Protein AF-A0AA38U9F0-F1 (afdb_monomer)

Solvent-accessible surface area (backbone atoms only — not comparable to full-atom values): 16171 Å² total; per-residue (Å²): 138,84,80,84,82,82,74,82,77,88,82,74,85,85,72,77,87,73,93,62,83,48,73,53,72,68,60,54,69,76,51,78,65,74,29,46,70,53,44,32,51,52,53,49,52,51,60,69,75,53,71,66,47,68,81,72,46,29,66,49,79,64,35,44,17,60,72,66,37,32,53,66,54,40,51,52,52,43,48,56,35,10,70,74,66,74,33,60,68,55,24,36,47,57,58,64,69,43,59,38,40,93,46,37,38,22,66,60,44,51,44,54,52,44,38,68,77,37,59,94,45,26,72,41,37,50,50,39,53,47,43,40,47,73,74,56,60,43,78,57,70,52,40,26,72,61,35,50,29,33,50,36,52,22,35,18,48,78,92,45,70,35,65,70,61,26,48,54,31,46,79,70,66,33,67,68,67,52,53,20,30,46,32,38,35,33,54,47,52,20,58,68,68,46,90,94,34,42,70,53,18,33,52,33,32,34,51,39,46,77,70,70,33,65,49,73,57,44,25,50,85,67,51,18,30,50,60,56,25,61,75,35,39,88,84,38,48,63,48,34,47,34,71,42,80,53,85,86,57,82,83,80,89,77,86,76,83,68,84,71,78,74,77,46,59,75,34,73,24,95,80,62,73,81,36,36,16,41,79,52,91,52,50,134

Mean predicted aligned error: 10.7 Å

Foldseek 3Di:
DDDDPPDDDDDDDDDDDDDDAEDDVVVLLPDQAQDDDNPLVVVVVVVVVWDFDLVPFLPDQCSVCLSVLPPPSNVVQLVVCQVVVVHSLVSLVVLLCQATTPFRDHPLSSLLVCCVVPVVSNVSSVVNLCCNCPPSVRQQCDATSQSQGNLLVCLALPPDHNVVSNVSNVVSPHDQARATSQQDGSLQRLLPDDPVRLVSSLVSLLSSVVSPHDQCRATNVGDGSQNSVVVCCVPRVSNNCSNCVCPPPDDDDDPPDDPPPPQDQQHQPPVSPRHRCCVPVVPD

pLDDT: mean 85.59, std 19.7, range [29.23, 98.88]

Radius of gyration: 20.47 Å; Cα contacts (8 Å, |Δi|>4): 375; chains: 1; bounding box: 61×49×54 Å

InterPro domains:
  IPR002110 Ankyrin repeat [SM00248] (146-178)
  IPR002110 Ankyrin repeat [SM00248] (182-217)
  IPR004027 SEC-C motif [PF02810] (265-283)
  IPR036770 Ankyrin repeat-containing domain superfamily [G3DSA:1.25.40.20] (110-233)
  IPR036770 Ankyrin repeat-containing domain superfamily [SSF48403] (126-231)

Structure (mmCIF, N/CA/C/O backbone):
data_AF-A0AA38U9F0-F1
#
_entry.id   AF-A0AA38U9F0-F1
#
loop_
_atom_site.group_PDB
_atom_site.id
_atom_site.type_symbol
_atom_site.label_atom_id
_atom_site.label_alt_id
_atom_site.label_comp_id
_atom_site.label_asym_id
_atom_site.label_entity_id
_atom_site.label_seq_id
_atom_site.pdbx_PDB_ins_code
_atom_site.Cartn_x
_atom_site.Cartn_y
_atom_site.Cartn_z
_atom_site.occupancy
_atom_site.B_iso_or_equiv
_atom_site.auth_seq_id
_atom_site.auth_comp_id
_atom_site.auth_asym_id
_atom_site.auth_atom_id
_atom_site.pdbx_PDB_model_num
ATOM 1 N N . MET A 1 1 ? 35.871 16.181 0.937 1.00 32.47 1 MET A N 1
ATOM 2 C CA . MET A 1 1 ? 35.821 16.132 -0.539 1.00 32.47 1 MET A CA 1
ATOM 3 C C . MET A 1 1 ? 34.942 14.954 -0.924 1.00 32.47 1 MET A C 1
ATOM 5 O O . MET A 1 1 ? 35.426 13.834 -0.976 1.00 32.47 1 MET A O 1
ATOM 9 N N . ALA A 1 2 ? 33.634 15.186 -1.042 1.00 29.77 2 ALA A N 1
ATOM 10 C CA . ALA A 1 2 ? 32.671 14.164 -1.438 1.00 29.77 2 ALA A CA 1
ATOM 11 C C . ALA A 1 2 ? 32.586 14.161 -2.968 1.00 29.77 2 ALA A C 1
ATOM 13 O O . ALA A 1 2 ? 32.311 15.197 -3.570 1.00 29.77 2 ALA A O 1
ATOM 14 N N . ALA A 1 3 ? 32.906 13.027 -3.585 1.00 30.33 3 ALA A N 1
ATOM 15 C CA . ALA A 1 3 ? 32.797 12.846 -5.021 1.00 30.33 3 ALA A CA 1
ATOM 16 C C . ALA A 1 3 ? 31.323 12.621 -5.388 1.00 30.33 3 ALA A C 1
ATOM 18 O O . ALA A 1 3 ? 30.715 11.644 -4.952 1.00 30.33 3 ALA A O 1
ATOM 19 N N . ASN A 1 4 ? 30.772 13.539 -6.183 1.00 35.69 4 ASN A N 1
ATOM 20 C CA . ASN A 1 4 ? 29.498 13.375 -6.877 1.00 35.69 4 ASN A CA 1
ATOM 21 C C . ASN A 1 4 ? 29.573 12.145 -7.792 1.00 35.69 4 ASN A C 1
ATOM 23 O O . ASN A 1 4 ? 30.330 12.136 -8.760 1.00 35.69 4 ASN A O 1
ATOM 27 N N . LEU A 1 5 ? 28.772 11.125 -7.491 1.00 34.41 5 LEU A N 1
ATOM 28 C CA . LEU A 1 5 ? 28.513 9.983 -8.368 1.00 34.41 5 LEU A CA 1
ATOM 29 C C . LEU A 1 5 ? 27.024 9.959 -8.733 1.00 34.41 5 LEU A C 1
ATOM 31 O O . LEU A 1 5 ? 26.318 8.989 -8.478 1.00 34.41 5 LEU A O 1
ATOM 35 N N . GLU A 1 6 ? 26.545 11.049 -9.328 1.00 33.97 6 GLU A N 1
ATOM 36 C CA . GLU A 1 6 ? 25.294 11.048 -10.084 1.00 33.97 6 GLU A CA 1
ATOM 37 C C . GLU A 1 6 ? 25.641 10.782 -11.550 1.00 33.97 6 GLU A C 1
ATOM 39 O O . GLU A 1 6 ? 26.024 11.678 -12.301 1.00 33.97 6 GLU A O 1
ATOM 44 N N . GLY A 1 7 ? 25.584 9.512 -11.951 1.00 33.66 7 GLY A N 1
ATOM 45 C CA . GLY A 1 7 ? 25.541 9.164 -13.369 1.00 33.66 7 GLY A CA 1
ATOM 46 C C . GLY A 1 7 ? 24.172 9.547 -13.947 1.00 33.66 7 GLY A C 1
ATOM 47 O O . GLY A 1 7 ? 23.168 9.396 -13.246 1.00 33.66 7 GLY A O 1
ATOM 48 N N . PRO A 1 8 ? 24.095 10.035 -15.198 1.00 32.75 8 PRO A N 1
ATOM 49 C CA . PRO A 1 8 ? 22.831 10.449 -15.791 1.00 32.75 8 PRO A CA 1
ATOM 50 C C . PRO A 1 8 ? 21.884 9.253 -15.936 1.00 32.75 8 PRO A C 1
ATOM 52 O O . PRO A 1 8 ? 22.293 8.157 -16.329 1.00 32.75 8 PRO A O 1
ATOM 55 N N . ALA A 1 9 ? 20.606 9.473 -15.627 1.00 34.66 9 ALA A N 1
ATOM 56 C CA . ALA A 1 9 ? 19.547 8.522 -15.934 1.00 34.66 9 ALA A CA 1
ATOM 57 C C . ALA A 1 9 ? 19.524 8.232 -17.451 1.00 34.66 9 ALA A C 1
ATOM 59 O O . ALA A 1 9 ? 19.792 9.139 -18.244 1.00 34.66 9 ALA A O 1
ATOM 60 N N . PRO A 1 10 ? 19.218 6.995 -17.880 1.00 30.92 10 PRO A N 1
ATOM 61 C CA . PRO A 1 10 ? 19.140 6.667 -19.299 1.00 30.92 10 PRO A CA 1
ATOM 62 C C . PRO A 1 10 ? 18.076 7.531 -19.987 1.00 30.92 10 PRO A C 1
ATOM 64 O O . PRO A 1 10 ? 16.909 7.521 -19.597 1.00 30.92 10 PRO A O 1
ATOM 67 N N . THR A 1 11 ? 18.489 8.275 -21.013 1.00 32.97 11 THR A N 1
ATOM 68 C CA . THR A 1 11 ? 17.601 9.051 -21.880 1.00 32.97 11 THR A CA 1
ATOM 69 C C . THR A 1 11 ? 17.012 8.136 -22.952 1.00 32.97 11 THR A C 1
ATOM 71 O O . THR A 1 11 ? 17.728 7.428 -23.662 1.00 32.97 11 THR A O 1
ATOM 74 N N . PHE A 1 12 ? 15.684 8.120 -23.054 1.00 35.91 12 PHE A N 1
ATOM 75 C CA . PHE A 1 12 ? 14.964 7.468 -24.147 1.00 35.91 12 PHE A CA 1
ATOM 76 C C . PHE A 1 12 ? 14.697 8.497 -25.257 1.00 35.91 12 PHE A C 1
ATOM 78 O O . PHE A 1 12 ? 14.576 9.680 -24.948 1.00 35.91 12 PHE A O 1
ATOM 85 N N . PRO A 1 13 ? 14.650 8.087 -26.538 1.00 33.41 13 PRO A N 1
ATOM 86 C CA . PRO A 1 13 ? 14.524 9.023 -27.652 1.00 33.41 13 PRO A CA 1
ATOM 87 C C . PRO A 1 13 ? 13.189 9.773 -27.599 1.00 33.41 13 PRO A C 1
ATOM 89 O O . PRO A 1 13 ? 12.134 9.145 -27.494 1.00 33.41 13 PRO A O 1
ATOM 92 N N . ASP A 1 14 ? 13.264 11.102 -27.710 1.00 41.16 14 ASP A N 1
ATOM 93 C CA . ASP A 1 14 ? 12.123 12.014 -27.787 1.00 41.16 14 ASP A CA 1
ATOM 94 C C . ASP A 1 14 ? 11.261 11.682 -29.012 1.00 41.16 14 ASP A C 1
ATOM 96 O O . ASP A 1 14 ? 11.551 12.057 -30.152 1.00 41.16 14 ASP A O 1
ATOM 100 N N . GLY A 1 15 ? 10.181 10.940 -28.777 1.00 35.47 15 GLY A N 1
ATOM 101 C CA . GLY A 1 15 ? 9.082 10.835 -29.721 1.00 35.47 15 GLY A CA 1
ATOM 102 C C . GLY A 1 15 ? 8.334 12.164 -29.750 1.00 35.47 15 GLY A C 1
ATOM 103 O O . GLY A 1 15 ? 7.769 12.557 -28.738 1.00 35.47 15 GLY A O 1
ATOM 104 N N . ALA A 1 16 ? 8.387 12.842 -30.899 1.00 33.62 16 ALA A N 1
ATOM 105 C CA . ALA A 1 16 ? 7.562 13.970 -31.338 1.00 33.62 16 ALA A CA 1
ATOM 106 C C . ALA A 1 16 ? 6.627 14.583 -30.273 1.00 33.62 16 ALA A C 1
ATOM 108 O O . ALA A 1 16 ? 5.538 14.072 -30.011 1.00 33.62 16 ALA A O 1
ATOM 109 N N . ILE A 1 17 ? 7.032 15.733 -29.725 1.00 38.72 17 ILE A N 1
ATOM 110 C CA . ILE A 1 17 ? 6.177 16.601 -28.911 1.00 38.72 17 ILE A CA 1
ATOM 111 C C . ILE A 1 17 ? 5.055 17.127 -29.815 1.00 38.72 17 ILE A C 1
ATOM 113 O O . ILE A 1 17 ? 5.238 18.088 -30.562 1.00 38.72 17 ILE A O 1
ATOM 117 N N . SER A 1 18 ? 3.895 16.475 -29.777 1.00 37.25 18 SER A N 1
ATOM 118 C CA . SER A 1 18 ? 2.642 17.102 -30.178 1.00 37.25 18 SER A CA 1
ATOM 119 C C . SER A 1 18 ? 2.175 17.983 -29.025 1.00 37.25 18 SER A C 1
ATOM 121 O O . SER A 1 18 ? 1.949 17.491 -27.920 1.00 37.25 18 SER A O 1
ATOM 123 N N . ASP A 1 19 ? 2.057 19.277 -29.293 1.00 50.22 19 ASP A N 1
ATOM 124 C CA . ASP A 1 19 ? 1.492 20.277 -28.397 1.00 50.22 19 ASP A CA 1
ATOM 125 C C . ASP A 1 19 ? 0.059 19.893 -27.983 1.00 50.22 19 ASP A C 1
ATOM 127 O O . ASP A 1 19 ? -0.893 19.995 -28.757 1.00 50.22 19 ASP A O 1
ATOM 131 N N . SER A 1 20 ? -0.086 19.406 -26.754 1.00 52.19 20 SER A N 1
ATOM 132 C CA . SER A 1 20 ? -1.330 19.471 -25.996 1.00 52.19 20 SER A CA 1
ATOM 133 C C . SER A 1 20 ? -0.936 19.617 -24.532 1.00 52.19 20 SER A C 1
ATOM 135 O O . SER A 1 20 ? -0.498 18.645 -23.908 1.00 52.19 20 SER A O 1
ATOM 137 N N . GLY A 1 21 ? -1.005 20.841 -24.006 1.00 73.94 21 GLY A N 1
ATOM 138 C CA . GLY A 1 21 ? -0.730 21.112 -22.595 1.00 73.94 21 GLY A CA 1
ATOM 139 C C . GLY A 1 21 ? -1.507 20.152 -21.690 1.00 73.94 21 GLY A C 1
ATOM 140 O O . GLY A 1 21 ? -2.655 19.812 -21.983 1.00 73.94 21 GLY A O 1
ATOM 141 N N . SER A 1 22 ? -0.868 19.684 -20.616 1.00 85.44 22 SER A N 1
ATOM 142 C CA . SER A 1 22 ? -1.536 18.841 -19.623 1.00 85.44 22 SER A CA 1
ATOM 143 C C . SER A 1 22 ? -2.745 19.567 -19.034 1.00 85.44 22 SER A C 1
ATOM 145 O O . SER A 1 22 ? -2.743 20.796 -18.907 1.00 85.44 22 SER A O 1
ATOM 147 N N . ARG A 1 23 ? -3.745 18.805 -18.586 1.00 92.25 23 ARG A N 1
ATOM 148 C CA . ARG A 1 23 ? -4.779 19.312 -17.677 1.00 92.25 23 ARG A CA 1
ATOM 149 C C . ARG A 1 23 ? -4.139 19.993 -16.462 1.00 92.25 23 ARG A C 1
ATOM 151 O O . ARG A 1 23 ? -2.994 19.707 -16.094 1.00 92.25 23 ARG A O 1
ATOM 158 N N . SER A 1 24 ? -4.892 20.883 -15.815 1.00 94.38 24 SER A N 1
ATOM 159 C CA . SER A 1 24 ? -4.452 21.467 -14.547 1.00 94.38 24 SER A CA 1
ATOM 160 C C . SER A 1 24 ? -4.321 20.381 -13.470 1.00 94.38 24 SER A C 1
ATOM 162 O O . SER A 1 24 ? -4.977 19.338 -13.533 1.00 94.38 24 SER A O 1
ATOM 164 N N . ILE A 1 25 ? -3.494 20.619 -12.447 1.00 93.94 25 ILE A N 1
ATOM 165 C CA . ILE A 1 25 ? -3.363 19.674 -11.327 1.00 93.94 25 ILE A CA 1
ATOM 166 C C . ILE A 1 25 ? -4.703 19.476 -10.599 1.00 93.94 25 ILE A C 1
ATOM 168 O O . ILE A 1 25 ? -4.978 18.367 -10.150 1.00 93.94 25 ILE A O 1
ATOM 172 N N . ASP A 1 26 ? -5.563 20.492 -10.525 1.00 94.06 26 ASP A N 1
ATOM 173 C CA . ASP A 1 26 ? -6.873 20.377 -9.872 1.00 94.06 26 ASP A CA 1
ATOM 174 C C . ASP A 1 26 ? -7.862 19.526 -10.694 1.00 94.06 26 ASP A C 1
ATOM 176 O O . ASP A 1 26 ? -8.585 18.687 -10.141 1.00 94.06 26 ASP A O 1
ATOM 180 N N . ASP A 1 27 ? -7.821 19.630 -12.025 1.00 94.06 27 ASP A N 1
ATOM 181 C CA . ASP A 1 27 ? -8.567 18.732 -12.921 1.00 94.06 27 ASP A CA 1
ATOM 182 C C . ASP A 1 27 ? -8.037 17.289 -12.837 1.00 94.06 27 ASP A C 1
ATOM 184 O O . ASP A 1 27 ? -8.788 16.308 -12.872 1.00 94.06 27 ASP A O 1
ATOM 188 N N . LEU A 1 28 ? -6.721 17.123 -12.688 1.00 94.00 28 LEU A N 1
ATOM 189 C CA . LEU A 1 28 ? -6.110 15.809 -12.490 1.00 94.00 28 LEU A CA 1
ATOM 190 C C . LEU A 1 28 ? -6.466 15.224 -11.118 1.00 94.00 28 LEU A C 1
ATOM 192 O O . LEU A 1 28 ? -6.708 14.021 -11.016 1.00 94.00 28 LEU A O 1
ATOM 196 N N . LYS A 1 29 ? -6.568 16.047 -10.071 1.00 93.06 29 LYS A N 1
ATOM 197 C CA . LYS A 1 29 ? -6.960 15.611 -8.723 1.00 93.06 29 LYS A CA 1
ATOM 198 C C . LYS A 1 29 ? -8.400 15.118 -8.645 1.00 93.06 29 LYS A C 1
ATOM 200 O O . LYS A 1 29 ? -8.686 14.179 -7.909 1.00 93.06 29 LYS A O 1
ATOM 205 N N . SER A 1 30 ? -9.292 15.753 -9.397 1.00 90.38 30 SER A N 1
ATOM 206 C CA . SER A 1 30 ? -10.723 15.432 -9.421 1.00 90.38 30 SER A CA 1
ATOM 207 C C . SER A 1 30 ? -11.085 14.288 -10.374 1.00 90.38 30 SER A C 1
ATOM 209 O O . SER A 1 30 ? -12.214 13.795 -10.353 1.00 90.38 30 SER A O 1
ATOM 211 N N . SER A 1 31 ? -10.140 13.834 -11.196 1.00 90.12 31 SER A N 1
ATOM 212 C CA . SER A 1 31 ? -10.357 12.766 -12.167 1.00 90.12 31 SER A CA 1
ATOM 213 C C . SER A 1 31 ? -9.889 11.394 -11.671 1.00 90.12 31 SER A C 1
ATOM 215 O O . SER A 1 31 ? -9.069 11.272 -10.764 1.00 90.12 31 SER A O 1
ATOM 217 N N . SER A 1 32 ? -10.438 10.337 -12.272 1.00 85.94 32 SER A N 1
ATOM 218 C CA . SER A 1 32 ? -10.149 8.932 -11.932 1.00 85.94 32 SER A CA 1
ATOM 219 C C . SER A 1 32 ? -9.764 8.085 -13.150 1.00 85.94 32 SER A C 1
ATOM 221 O O . SER A 1 32 ? -9.649 6.866 -13.045 1.00 85.94 32 SER A O 1
ATOM 223 N N . ASP A 1 33 ? -9.571 8.711 -14.315 1.00 88.38 33 ASP A N 1
ATOM 224 C CA . ASP A 1 33 ? -9.128 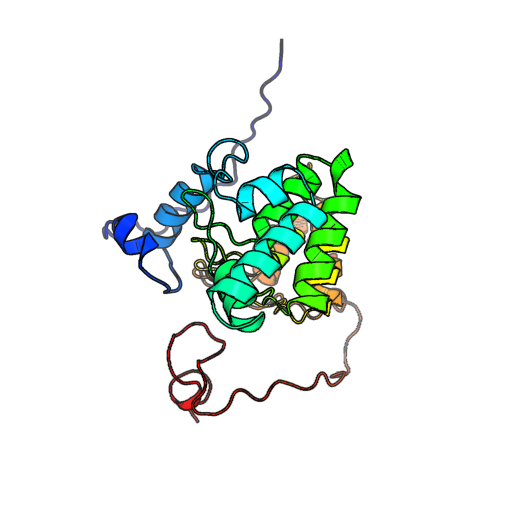8.027 -15.525 1.00 88.38 33 ASP A CA 1
ATOM 225 C C . ASP A 1 33 ? -7.658 7.591 -15.440 1.00 88.38 33 ASP A C 1
ATOM 227 O O . ASP A 1 33 ? -6.848 8.164 -14.702 1.00 88.38 33 ASP A O 1
ATOM 231 N N . ILE A 1 34 ? -7.326 6.556 -16.220 1.00 87.88 34 ILE A N 1
ATOM 232 C CA . ILE A 1 34 ? -5.937 6.188 -16.492 1.00 87.88 34 ILE A CA 1
ATOM 233 C C . ILE A 1 34 ? -5.337 7.282 -17.376 1.00 87.88 34 ILE A C 1
ATOM 235 O O . ILE A 1 34 ? -5.837 7.562 -18.464 1.00 87.88 34 ILE A O 1
ATOM 239 N N . LEU A 1 35 ? -4.251 7.864 -16.891 1.00 88.88 35 LEU A N 1
ATOM 240 C CA . LEU A 1 35 ? -3.500 8.938 -17.507 1.00 88.88 35 LEU A CA 1
ATOM 241 C C . LEU A 1 35 ? -2.407 8.382 -18.423 1.00 88.88 35 LEU A C 1
ATOM 243 O O . LEU A 1 35 ? -1.858 7.304 -18.197 1.00 88.88 35 LEU A O 1
ATOM 247 N N . SER A 1 36 ? -2.051 9.167 -19.434 1.00 86.31 36 SER A N 1
ATOM 248 C CA . SER A 1 36 ? -0.912 8.927 -20.327 1.00 86.31 36 SER A CA 1
ATOM 249 C C . SER A 1 36 ? -0.295 10.267 -20.737 1.00 86.31 36 SER A C 1
ATOM 251 O O . SER A 1 36 ? -0.885 11.323 -20.485 1.00 86.31 36 SER A O 1
ATOM 253 N N . GLY A 1 37 ? 0.905 10.242 -21.319 1.00 88.38 37 GLY A N 1
ATOM 254 C CA . GLY A 1 37 ? 1.565 11.441 -21.843 1.00 88.38 37 GLY A CA 1
ATOM 255 C C . GLY A 1 37 ? 1.722 12.568 -20.812 1.00 88.38 37 GLY A C 1
ATOM 256 O O . GLY A 1 37 ? 2.092 12.333 -19.659 1.00 88.38 37 GLY A O 1
ATOM 257 N N . ALA A 1 38 ? 1.430 13.802 -21.234 1.00 91.19 38 ALA A N 1
ATOM 258 C CA . ALA A 1 38 ? 1.632 15.009 -20.432 1.00 91.19 38 ALA A CA 1
ATOM 259 C C . ALA A 1 38 ? 0.849 15.000 -19.104 1.00 91.19 38 ALA A C 1
ATOM 261 O O . ALA A 1 38 ? 1.386 15.416 -18.081 1.00 91.19 38 ALA A O 1
ATOM 262 N N . ASP A 1 39 ? -0.375 14.465 -19.086 1.00 92.38 39 ASP A N 1
ATOM 263 C CA . ASP A 1 39 ? -1.193 14.357 -17.870 1.00 92.38 39 ASP A CA 1
ATOM 264 C C . ASP A 1 39 ? -0.588 13.391 -16.847 1.00 92.38 39 ASP A C 1
ATOM 266 O O . ASP A 1 39 ? -0.517 13.695 -15.653 1.00 92.38 39 ASP A O 1
ATOM 270 N N . SER A 1 40 ? -0.122 12.225 -17.314 1.00 91.00 40 SER A N 1
ATOM 271 C CA . SER A 1 40 ? 0.561 11.259 -16.449 1.00 91.00 40 SER A CA 1
ATOM 272 C C . SER A 1 40 ? 1.820 11.873 -15.855 1.00 91.00 40 SER A C 1
ATOM 274 O O . SER A 1 40 ? 2.088 11.672 -14.670 1.00 91.00 40 SE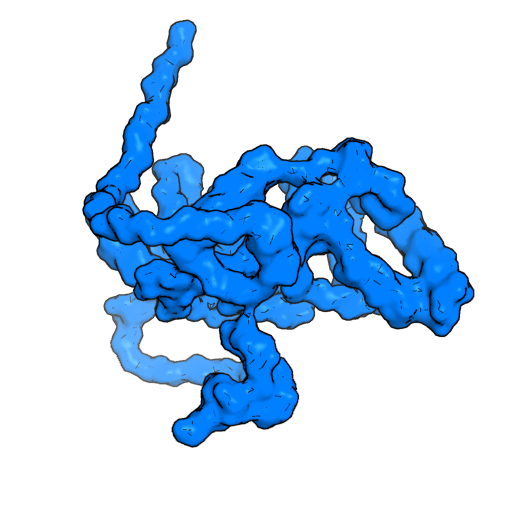R A O 1
ATOM 276 N N . GLN A 1 41 ? 2.585 12.610 -16.661 1.00 91.44 41 GLN A N 1
ATOM 277 C CA . GLN A 1 41 ? 3.806 13.248 -16.199 1.00 91.44 41 GLN A CA 1
ATOM 278 C C . GLN A 1 41 ? 3.513 14.365 -15.191 1.00 91.44 41 GLN A C 1
ATOM 280 O O . GLN A 1 41 ? 4.173 14.421 -14.158 1.00 91.44 41 GLN A O 1
ATOM 285 N N . ALA A 1 42 ? 2.501 15.200 -15.439 1.00 94.25 42 ALA A N 1
ATOM 286 C CA . ALA A 1 42 ? 2.103 16.275 -14.535 1.00 94.25 42 ALA A CA 1
ATOM 287 C C . ALA A 1 42 ? 1.677 15.744 -13.156 1.00 94.25 42 ALA A C 1
ATOM 289 O O . ALA A 1 42 ? 2.203 16.195 -12.135 1.00 94.25 42 ALA A O 1
ATOM 290 N N . LEU A 1 43 ? 0.791 14.738 -13.110 1.00 94.25 43 LEU A N 1
ATOM 291 C CA . LEU A 1 43 ? 0.373 14.144 -11.836 1.00 94.25 43 LEU A CA 1
ATOM 292 C C . LEU A 1 43 ? 1.540 13.444 -11.128 1.00 94.25 43 LEU A C 1
ATOM 294 O O . LEU A 1 43 ? 1.687 13.579 -9.915 1.00 94.25 43 LEU A O 1
ATOM 298 N N . ARG A 1 44 ? 2.405 12.743 -11.874 1.00 92.12 44 ARG A N 1
ATOM 299 C CA . ARG A 1 44 ? 3.593 12.088 -11.310 1.00 92.12 44 ARG A CA 1
ATOM 300 C C . ARG A 1 44 ? 4.534 13.103 -10.677 1.00 92.12 44 ARG A C 1
ATOM 302 O O . ARG A 1 44 ? 4.992 12.872 -9.561 1.00 92.12 44 ARG A O 1
ATOM 309 N N . THR A 1 45 ? 4.800 14.219 -11.353 1.00 93.56 45 THR A N 1
ATOM 310 C CA . THR A 1 45 ? 5.630 15.303 -10.818 1.00 93.56 45 THR A CA 1
ATOM 311 C C . THR A 1 45 ? 5.032 15.866 -9.531 1.00 93.56 45 THR A C 1
ATOM 313 O O . THR A 1 45 ? 5.755 15.970 -8.545 1.00 93.56 45 THR A O 1
ATOM 316 N N . PHE A 1 46 ? 3.724 16.140 -9.499 1.00 94.69 46 PHE A N 1
ATOM 317 C CA . PHE A 1 46 ? 3.040 16.586 -8.282 1.00 94.69 46 PHE A CA 1
ATOM 318 C C . PHE A 1 46 ? 3.170 15.562 -7.144 1.00 94.69 46 PHE A C 1
ATOM 320 O O . PHE A 1 46 ? 3.715 15.880 -6.095 1.00 94.69 46 PHE A O 1
ATOM 327 N N . CYS A 1 47 ? 2.767 14.306 -7.360 1.00 92.88 47 CYS A N 1
ATOM 328 C CA . CYS A 1 47 ? 2.827 13.265 -6.328 1.00 92.88 47 CYS A CA 1
ATOM 329 C C . CYS A 1 47 ? 4.252 12.941 -5.847 1.00 92.88 47 CYS A C 1
ATOM 331 O O . CYS A 1 47 ? 4.398 12.389 -4.765 1.00 92.88 47 CYS A O 1
ATOM 333 N N . THR A 1 48 ? 5.285 13.244 -6.640 1.00 88.75 48 THR A N 1
ATOM 334 C CA . THR A 1 48 ? 6.693 13.046 -6.248 1.00 88.75 48 THR A CA 1
ATOM 335 C C . THR A 1 48 ? 7.249 14.236 -5.461 1.00 88.75 48 THR A C 1
ATOM 337 O O . THR A 1 48 ? 8.152 14.058 -4.648 1.00 88.75 48 THR A O 1
ATOM 340 N N . ALA A 1 49 ? 6.755 15.448 -5.728 1.00 90.88 49 ALA A N 1
ATOM 341 C CA . ALA A 1 49 ? 7.180 16.667 -5.039 1.00 90.88 49 ALA A CA 1
ATOM 342 C C . ALA A 1 49 ? 6.495 16.840 -3.676 1.00 90.88 49 ALA A C 1
ATOM 344 O O . ALA A 1 49 ? 7.045 17.467 -2.774 1.00 90.88 49 ALA A O 1
ATOM 345 N N . GLU A 1 50 ? 5.301 16.276 -3.541 1.00 90.62 50 GLU A N 1
ATOM 346 C CA . GLU A 1 50 ? 4.490 16.335 -2.338 1.00 90.62 50 GLU A CA 1
ATOM 347 C C . GLU A 1 50 ? 4.737 15.131 -1.426 1.00 90.62 50 GLU A C 1
ATOM 349 O O . GLU A 1 50 ? 5.035 14.025 -1.876 1.00 90.62 50 GLU A O 1
ATOM 354 N N . TYR A 1 51 ? 4.551 15.324 -0.126 1.00 82.62 51 TYR A N 1
ATOM 355 C CA . TYR A 1 51 ? 4.602 14.252 0.860 1.00 82.62 51 TYR A CA 1
ATOM 356 C C . TYR A 1 51 ? 3.560 14.500 1.947 1.00 82.62 51 TYR A C 1
ATOM 358 O O . TYR A 1 51 ? 3.153 15.635 2.177 1.00 82.62 51 TYR A O 1
ATOM 366 N N . CYS A 1 52 ? 3.123 13.431 2.614 1.00 88.44 52 CYS A N 1
ATOM 367 C CA . CYS A 1 52 ? 2.329 13.575 3.826 1.00 88.44 52 CYS A CA 1
ATOM 368 C C . CYS A 1 52 ? 3.270 13.774 5.012 1.00 88.44 52 CYS A C 1
ATOM 370 O O . CYS A 1 52 ? 4.046 12.878 5.361 1.00 88.44 52 CYS A O 1
ATOM 372 N N . ASP A 1 53 ? 3.216 14.954 5.616 1.00 90.50 53 ASP A N 1
ATOM 373 C CA . ASP A 1 53 ? 3.967 15.259 6.820 1.00 90.50 53 ASP A CA 1
ATOM 374 C C . ASP A 1 53 ? 3.218 14.704 8.032 1.00 90.50 53 ASP A C 1
ATOM 376 O O . ASP A 1 53 ? 2.135 15.157 8.408 1.00 90.50 53 ASP A O 1
ATOM 380 N N . PHE A 1 54 ? 3.821 13.710 8.681 1.00 87.94 54 PHE A N 1
ATOM 381 C CA . PHE A 1 54 ? 3.209 13.051 9.824 1.00 87.94 54 PHE A CA 1
ATOM 382 C C . PHE A 1 54 ? 2.907 13.996 10.984 1.00 87.94 54 PHE A C 1
ATOM 384 O O . PHE A 1 54 ? 2.003 13.711 11.760 1.00 87.94 54 PHE A O 1
ATOM 391 N N . GLN A 1 55 ? 3.642 15.093 11.146 1.00 87.38 55 GLN A N 1
ATOM 392 C CA . GLN A 1 55 ? 3.429 16.017 12.254 1.00 87.38 55 GLN A CA 1
ATOM 393 C C . GLN A 1 55 ? 2.281 16.986 11.982 1.00 87.38 55 GLN A C 1
ATOM 395 O O . GLN A 1 55 ? 1.527 17.286 12.910 1.00 87.38 55 GLN A O 1
ATOM 400 N N . THR A 1 56 ? 2.143 17.466 10.745 1.00 91.94 56 THR A N 1
ATOM 401 C CA . THR A 1 56 ? 1.167 18.512 10.407 1.00 91.94 56 THR A CA 1
ATOM 402 C C . THR A 1 56 ? -0.111 17.975 9.781 1.00 91.94 56 THR A C 1
ATOM 404 O O . THR A 1 56 ? -1.175 18.535 10.045 1.00 91.94 56 THR A O 1
ATOM 407 N N . ASP A 1 57 ? -0.036 16.892 9.007 1.00 94.69 57 ASP A N 1
ATOM 408 C CA . ASP A 1 57 ? -1.179 16.387 8.240 1.00 94.69 57 ASP A CA 1
ATOM 409 C C . ASP A 1 57 ? -2.030 15.403 9.045 1.00 94.69 57 ASP A C 1
ATOM 411 O O . ASP A 1 57 ? -3.245 15.359 8.881 1.00 94.69 57 ASP A O 1
ATOM 415 N N . LEU A 1 58 ? -1.424 14.645 9.966 1.00 95.06 58 LEU A N 1
ATOM 416 C CA . LEU A 1 58 ? -2.118 13.711 10.865 1.00 95.06 58 LEU A CA 1
ATOM 417 C C . LEU A 1 58 ? -2.591 14.422 12.148 1.00 95.06 58 LEU A C 1
ATOM 419 O O . LEU A 1 58 ? -2.298 13.998 13.275 1.00 95.06 58 LEU A O 1
ATOM 423 N N . ASN A 1 59 ? -3.284 15.548 11.974 1.00 91.44 59 ASN A N 1
ATOM 424 C CA . ASN A 1 59 ? -3.709 16.430 13.065 1.00 91.44 59 ASN A CA 1
ATOM 425 C C . ASN A 1 59 ? -5.138 16.163 13.574 1.00 91.44 59 ASN A C 1
ATOM 427 O O . ASN A 1 59 ? -5.509 16.659 14.640 1.00 91.44 59 ASN A O 1
ATOM 431 N N . ASP A 1 60 ? -5.917 15.343 12.870 1.00 94.25 60 ASP A N 1
ATOM 432 C CA . ASP A 1 60 ? -7.235 14.902 13.309 1.00 94.25 60 ASP A CA 1
ATOM 433 C C . ASP A 1 60 ? -7.130 13.785 14.378 1.00 94.25 60 ASP A C 1
ATOM 435 O O . ASP A 1 60 ? -6.061 13.196 14.578 1.00 94.25 60 ASP A O 1
ATOM 439 N N . PRO A 1 61 ? -8.219 13.452 15.098 1.00 94.69 61 PRO A N 1
ATOM 440 C CA . PRO A 1 61 ? -8.175 12.428 16.140 1.00 94.69 61 PRO A CA 1
ATOM 441 C C . PRO A 1 61 ? -7.740 11.029 15.669 1.00 94.69 61 PRO A C 1
ATOM 443 O O . PRO A 1 61 ? -7.070 10.331 16.433 1.00 94.69 61 PRO A O 1
ATOM 446 N N . TYR A 1 62 ? -8.088 10.608 14.445 1.00 96.31 62 TYR A N 1
ATOM 447 C CA . TYR A 1 62 ? -7.600 9.342 13.892 1.00 96.31 62 TYR A CA 1
ATOM 448 C C . TYR A 1 62 ? -6.114 9.452 13.559 1.00 96.31 62 TYR A C 1
ATOM 450 O O . TYR A 1 62 ? -5.328 8.634 14.040 1.00 96.31 62 TYR A O 1
ATOM 458 N N . GLY A 1 63 ? -5.712 10.492 12.821 1.00 96.19 63 GLY A N 1
ATOM 459 C CA . GLY A 1 63 ? -4.310 10.749 12.486 1.00 96.19 63 GLY A CA 1
ATOM 460 C C . GLY A 1 63 ? -3.407 10.797 13.725 1.00 96.19 63 GLY A C 1
ATOM 461 O O . GLY A 1 63 ? -2.357 10.154 13.769 1.00 96.19 63 GLY A O 1
ATOM 462 N N . SER A 1 64 ? -3.854 11.457 14.793 1.00 95.81 64 SER A N 1
ATOM 463 C CA . SER A 1 64 ? -3.126 11.540 16.061 1.00 95.81 64 SER A CA 1
ATOM 464 C C . SER A 1 64 ? -2.916 10.170 16.721 1.00 95.81 64 SER A C 1
ATOM 466 O O . S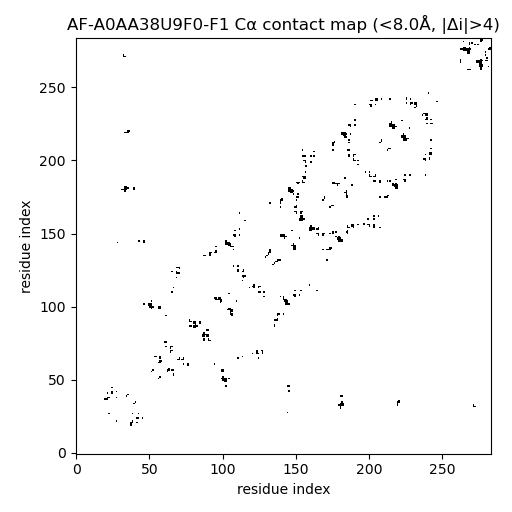ER A 1 64 ? -1.828 9.902 17.239 1.00 95.81 64 SER A O 1
ATOM 468 N N . ALA A 1 65 ? -3.912 9.277 16.671 1.00 97.50 65 ALA A N 1
ATOM 469 C CA . ALA A 1 65 ? -3.779 7.915 17.186 1.00 97.50 65 ALA A CA 1
ATOM 470 C C . ALA A 1 65 ? -2.770 7.086 16.370 1.00 97.50 65 ALA A C 1
ATOM 472 O O . ALA A 1 65 ? -1.964 6.357 16.955 1.00 97.50 65 ALA A O 1
ATOM 473 N N . LEU A 1 66 ? -2.769 7.239 15.039 1.00 97.25 66 LEU A N 1
ATOM 474 C CA . LEU A 1 66 ? -1.815 6.576 14.141 1.00 97.25 66 LEU A CA 1
ATOM 475 C C . LEU A 1 66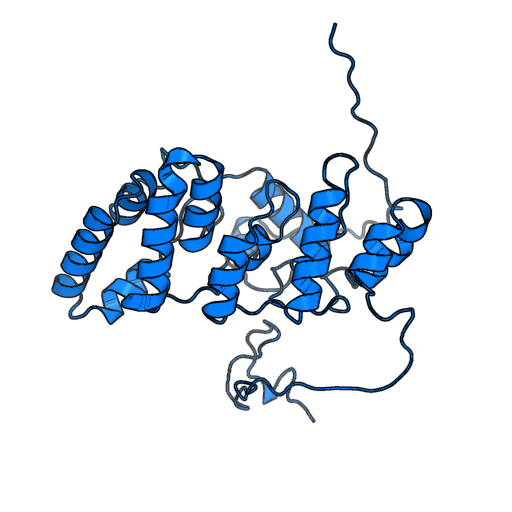 ? -0.384 7.078 14.367 1.00 97.25 66 LEU A C 1
ATOM 477 O O . LEU A 1 66 ? 0.531 6.271 14.517 1.00 97.25 66 LEU A O 1
ATOM 481 N N . ARG A 1 67 ? -0.194 8.398 14.482 1.00 95.12 67 ARG A N 1
ATOM 482 C CA . ARG A 1 67 ? 1.104 9.030 14.771 1.00 95.12 67 ARG A CA 1
ATOM 483 C C . ARG A 1 67 ? 1.715 8.554 16.088 1.00 95.12 67 ARG A C 1
ATOM 485 O O . ARG A 1 67 ? 2.930 8.449 16.198 1.00 95.12 67 ARG A O 1
ATOM 492 N N . GLN A 1 68 ? 0.883 8.256 17.082 1.00 95.62 68 GLN A N 1
ATOM 493 C CA . GLN A 1 68 ? 1.312 7.722 18.378 1.00 95.62 68 GLN A CA 1
ATOM 494 C C . GLN A 1 68 ? 1.414 6.186 18.394 1.00 95.62 68 GLN A C 1
ATOM 496 O O . GLN A 1 68 ? 1.755 5.616 19.428 1.00 95.62 68 GLN A O 1
ATOM 501 N N . ALA A 1 69 ? 1.080 5.512 17.285 1.00 97.88 69 ALA A N 1
ATOM 502 C CA . ALA A 1 69 ? 0.844 4.069 17.204 1.00 97.88 69 ALA A CA 1
ATOM 503 C C . ALA A 1 69 ? 0.008 3.527 18.381 1.00 97.88 69 ALA A C 1
ATOM 505 O O . ALA A 1 69 ? 0.275 2.454 18.922 1.00 97.88 69 ALA A O 1
ATOM 506 N N . SER A 1 70 ? -1.016 4.275 18.800 1.00 98.19 70 SER A N 1
ATOM 507 C CA . SER A 1 70 ? -1.848 3.911 19.944 1.00 98.19 70 SER A CA 1
ATOM 508 C C . SER A 1 70 ? -3.122 3.212 19.482 1.00 98.19 70 SER A C 1
ATOM 510 O O . SER A 1 70 ? -4.114 3.854 19.129 1.00 98.19 70 SER A O 1
ATOM 512 N N . LEU A 1 71 ? -3.112 1.876 19.535 1.00 98.69 71 LEU A N 1
ATOM 513 C CA . LEU A 1 71 ? -4.302 1.069 19.260 1.00 98.69 71 LEU A CA 1
ATOM 514 C C . LEU A 1 71 ? -5.454 1.414 20.214 1.00 98.69 71 LEU A C 1
ATOM 516 O O . LEU A 1 71 ? -6.600 1.496 19.785 1.00 98.69 71 LEU A O 1
ATOM 520 N N . ASP A 1 72 ? -5.159 1.675 21.487 1.00 98.44 72 ASP A N 1
ATOM 521 C CA . ASP A 1 72 ? -6.186 2.030 22.467 1.00 98.44 72 ASP A CA 1
ATOM 522 C C . ASP A 1 72 ? -6.825 3.388 22.168 1.00 98.44 72 ASP A C 1
ATOM 524 O O . ASP A 1 72 ? -8.042 3.531 22.283 1.00 98.44 72 ASP A O 1
ATOM 528 N N . ALA A 1 73 ? -6.034 4.389 21.763 1.00 98.38 73 ALA A N 1
ATOM 529 C CA . ALA A 1 73 ? -6.581 5.680 21.351 1.00 98.38 73 ALA A CA 1
ATOM 530 C C . ALA A 1 73 ? -7.454 5.540 20.100 1.00 98.38 73 ALA A C 1
ATOM 532 O O . ALA A 1 73 ? -8.547 6.106 20.057 1.00 98.38 73 ALA A O 1
ATOM 533 N N . LEU A 1 74 ? -7.016 4.732 19.128 1.00 98.56 74 LEU A N 1
ATOM 534 C CA . LEU A 1 74 ? -7.784 4.458 17.919 1.00 98.56 74 LEU A CA 1
ATOM 535 C C . LEU A 1 74 ? -9.108 3.752 18.237 1.00 98.56 74 LEU A C 1
ATOM 537 O O . LEU A 1 74 ? -10.155 4.196 17.779 1.00 98.56 74 LEU A O 1
ATOM 541 N N . LYS A 1 75 ? -9.087 2.707 19.074 1.00 98.62 75 LYS A N 1
ATOM 542 C CA . LYS A 1 75 ? -10.293 1.986 19.512 1.00 98.62 75 LYS A CA 1
ATOM 543 C C . LYS A 1 75 ? -11.275 2.894 20.243 1.00 98.62 75 LYS A C 1
ATOM 545 O O . LYS A 1 75 ? -12.464 2.859 19.945 1.00 98.62 75 LYS A O 1
ATOM 550 N N . ARG A 1 76 ? -10.789 3.739 21.163 1.00 98.44 76 ARG A N 1
ATOM 551 C CA . ARG A 1 76 ? -11.638 4.730 21.845 1.00 98.44 76 ARG A CA 1
ATOM 552 C C . ARG A 1 76 ? -12.294 5.678 20.850 1.00 98.44 76 ARG A C 1
ATOM 554 O O . ARG A 1 76 ? -13.491 5.920 20.955 1.00 98.44 76 ARG A O 1
ATOM 561 N N . ARG A 1 77 ? -11.532 6.173 19.870 1.00 97.94 77 ARG A N 1
ATOM 562 C CA . ARG A 1 77 ? -12.062 7.063 18.836 1.00 97.94 77 ARG A CA 1
ATOM 563 C C . ARG A 1 77 ? -13.117 6.369 17.977 1.00 97.94 77 ARG A C 1
ATOM 565 O O . ARG A 1 77 ? -14.181 6.933 17.756 1.00 97.94 77 ARG A O 1
ATOM 572 N N . VAL A 1 78 ? -12.852 5.144 17.532 1.00 98.38 78 VAL A N 1
ATOM 573 C CA . VAL A 1 78 ? -13.810 4.347 16.754 1.00 98.38 78 VAL A CA 1
ATOM 574 C C . VAL A 1 78 ? -15.089 4.087 17.553 1.00 98.38 78 VAL A C 1
ATOM 576 O O . VAL A 1 78 ? -16.173 4.243 17.003 1.00 98.38 78 VAL A O 1
ATOM 579 N N . GLN A 1 79 ? -14.989 3.764 18.846 1.00 98.31 79 GLN A N 1
ATOM 580 C CA . GLN A 1 79 ? -16.163 3.569 19.703 1.00 98.31 79 GLN A CA 1
ATOM 581 C C . GLN A 1 79 ? -16.985 4.856 19.841 1.00 98.31 79 GLN A C 1
ATOM 583 O O . GLN A 1 79 ? -18.188 4.839 19.612 1.00 98.31 79 GLN A O 1
ATOM 588 N N . GLU A 1 80 ? -16.334 5.985 20.128 1.00 98.31 80 GLU A N 1
ATOM 589 C CA . GLU A 1 80 ? -16.994 7.293 20.206 1.00 98.31 80 GLU A CA 1
ATOM 590 C C . GLU A 1 80 ? -17.734 7.625 18.899 1.00 98.31 80 GLU A C 1
ATOM 592 O O . GLU A 1 80 ? -18.839 8.169 18.903 1.00 98.31 80 GLU A O 1
ATOM 597 N N . ARG A 1 81 ? -17.138 7.294 17.749 1.00 98.06 81 ARG A N 1
ATOM 598 C CA . ARG A 1 81 ? -17.770 7.496 16.441 1.00 98.06 81 ARG A CA 1
ATOM 599 C C . ARG 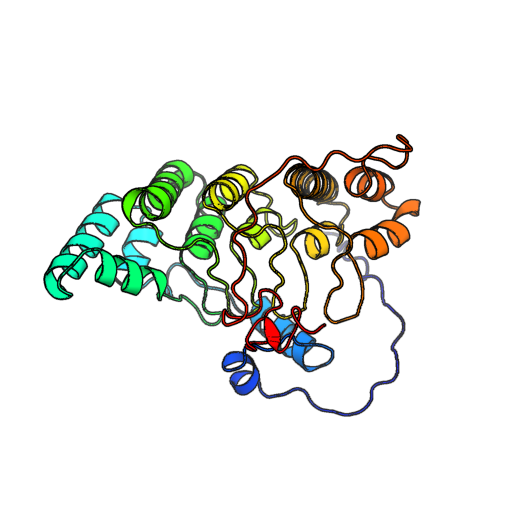A 1 81 ? -18.879 6.502 16.163 1.00 98.06 81 ARG A C 1
ATOM 601 O O . ARG A 1 81 ? -19.893 6.911 15.612 1.00 98.06 81 ARG A O 1
ATOM 608 N N . SER A 1 82 ? -18.748 5.262 16.612 1.00 98.31 82 SER A N 1
ATOM 609 C CA . SER A 1 82 ? -19.821 4.271 16.553 1.00 98.31 82 SER A CA 1
ATOM 610 C C . SER A 1 82 ? -21.050 4.758 17.320 1.00 98.31 82 SER A C 1
ATOM 612 O O . SER A 1 82 ? -22.151 4.745 16.774 1.00 98.31 82 SER A O 1
ATOM 614 N N . ASP A 1 83 ? -20.864 5.256 18.543 1.00 98.31 83 ASP A N 1
ATOM 615 C CA . ASP A 1 83 ? -21.957 5.743 19.391 1.00 98.31 83 ASP A CA 1
ATOM 616 C C . ASP A 1 83 ? -22.655 6.965 18.769 1.00 98.31 83 ASP A C 1
ATOM 618 O O . ASP A 1 83 ? -23.881 7.050 18.758 1.00 98.31 83 ASP A O 1
ATOM 622 N N . ASN A 1 84 ? -21.879 7.886 18.188 1.00 98.25 84 ASN A N 1
ATOM 623 C CA . ASN A 1 84 ? -22.401 9.110 17.574 1.00 98.25 84 ASN A CA 1
ATOM 624 C C . ASN A 1 84 ? -23.053 8.893 16.200 1.00 98.25 84 ASN A C 1
ATOM 626 O O . ASN A 1 84 ? -23.987 9.610 15.844 1.00 98.25 84 ASN A O 1
ATOM 630 N N . LEU A 1 85 ? -22.531 7.962 15.398 1.00 97.69 85 LEU A N 1
ATOM 631 C CA . LEU A 1 85 ? -23.014 7.699 14.040 1.00 97.69 85 LEU A CA 1
ATOM 632 C C . LEU A 1 85 ? -24.119 6.638 14.006 1.00 97.69 85 LEU A C 1
ATOM 634 O O . LEU A 1 85 ? -24.810 6.530 12.999 1.00 97.69 85 LEU A O 1
ATOM 638 N N . GLY A 1 86 ? -24.315 5.882 15.090 1.00 96.81 86 GLY A N 1
ATOM 639 C CA . GLY A 1 86 ? -25.342 4.844 15.178 1.00 96.81 86 GLY A CA 1
ATOM 640 C C . GLY A 1 86 ? -24.871 3.457 14.736 1.00 96.81 86 GLY A C 1
ATOM 641 O O . GLY A 1 86 ? -25.679 2.664 14.259 1.00 96.81 86 GLY A O 1
ATOM 642 N N . GLY A 1 87 ? -23.580 3.150 14.885 1.00 96.75 87 GLY A N 1
ATOM 643 C CA . GLY A 1 87 ? -23.043 1.805 14.684 1.00 96.75 87 GLY A CA 1
ATOM 644 C C . GLY A 1 87 ? -21.591 1.760 14.213 1.00 96.75 87 GLY A C 1
ATOM 645 O O . GLY A 1 87 ? -21.070 2.705 13.612 1.00 96.75 87 GLY A O 1
ATOM 646 N N . ILE A 1 88 ? -20.954 0.610 14.447 1.00 97.06 88 ILE A N 1
ATOM 647 C CA . ILE A 1 88 ? -19.541 0.379 14.127 1.00 97.06 88 ILE A CA 1
ATOM 648 C C . ILE A 1 88 ? -19.264 0.454 12.623 1.00 97.06 88 ILE A C 1
ATOM 650 O O . ILE A 1 88 ? -18.222 0.964 12.226 1.00 97.06 88 ILE A O 1
ATOM 654 N N . ASP A 1 89 ? -20.221 0.046 11.788 1.00 96.94 89 ASP A N 1
ATOM 655 C CA . ASP A 1 89 ? -20.082 0.064 10.329 1.00 96.94 89 ASP A CA 1
ATOM 656 C C . ASP A 1 89 ? -19.943 1.494 9.786 1.00 96.94 89 ASP A C 1
ATOM 658 O O . ASP A 1 89 ? -19.159 1.750 8.872 1.00 96.94 89 ASP A O 1
ATOM 662 N N . LEU A 1 90 ? -20.661 2.457 10.375 1.00 97.81 90 LEU A N 1
ATOM 663 C CA . LEU A 1 90 ? -20.575 3.864 9.978 1.00 97.81 90 LEU A CA 1
ATOM 664 C C . LEU A 1 90 ? -19.270 4.507 10.454 1.00 97.81 90 LEU A C 1
ATOM 666 O O . LEU A 1 90 ? -18.684 5.301 9.719 1.00 97.81 90 LEU A O 1
ATOM 670 N N . ALA A 1 91 ? -18.775 4.126 11.634 1.00 97.81 91 ALA A N 1
ATOM 671 C CA . ALA A 1 91 ? -17.455 4.542 12.106 1.00 97.81 91 ALA A CA 1
ATOM 672 C C . ALA A 1 91 ? -16.325 3.946 11.248 1.00 97.81 91 ALA A C 1
ATOM 674 O O . ALA A 1 91 ? -15.395 4.655 10.868 1.00 97.81 91 ALA A O 1
ATOM 675 N N . ALA A 1 92 ? -16.425 2.666 10.882 1.00 97.38 92 ALA A N 1
ATOM 676 C CA . ALA A 1 92 ? -15.480 2.008 9.984 1.00 97.38 92 ALA A CA 1
ATOM 677 C C . ALA A 1 92 ? -15.491 2.652 8.591 1.00 97.38 92 ALA A C 1
ATOM 679 O O . ALA A 1 92 ? -14.426 2.892 8.020 1.00 97.38 92 ALA A O 1
ATOM 680 N N . LYS A 1 93 ? -16.671 3.009 8.064 1.00 97.00 93 LYS A N 1
ATOM 681 C CA . LYS A 1 93 ? -16.795 3.772 6.816 1.00 97.00 93 LYS A CA 1
ATOM 682 C C . LYS A 1 93 ? -16.128 5.144 6.927 1.00 97.00 93 LYS A C 1
ATOM 684 O O . LYS A 1 93 ? -15.346 5.503 6.055 1.00 97.00 93 LYS A O 1
ATOM 689 N N . GLU A 1 94 ? -16.387 5.893 7.998 1.00 97.12 94 GLU A N 1
ATOM 690 C CA . GLU A 1 94 ? -15.739 7.191 8.231 1.00 97.12 94 GLU A CA 1
ATOM 691 C C . GLU A 1 94 ? -14.209 7.069 8.257 1.00 97.12 94 GLU A C 1
ATOM 693 O O . GLU A 1 94 ? -13.521 7.919 7.692 1.00 97.12 94 GLU A O 1
ATOM 698 N N . LEU A 1 95 ? -13.679 6.010 8.879 1.00 96.69 95 LEU A N 1
ATOM 699 C CA . LEU A 1 95 ? -12.244 5.735 8.921 1.00 96.69 95 LEU A CA 1
ATOM 700 C C . LEU A 1 95 ? -11.687 5.304 7.552 1.00 96.69 95 LEU A C 1
ATOM 702 O O . LEU A 1 95 ? -10.588 5.707 7.181 1.00 96.69 95 LEU A O 1
ATOM 706 N N . THR A 1 96 ? -12.461 4.534 6.783 1.00 97.56 96 THR A N 1
ATOM 707 C CA . THR A 1 96 ? -12.143 4.133 5.398 1.00 97.56 96 THR A CA 1
ATOM 708 C C . THR A 1 96 ? -12.041 5.345 4.471 1.00 97.56 96 THR A C 1
ATOM 710 O O . THR A 1 96 ? -11.183 5.387 3.586 1.00 97.56 96 THR A O 1
ATOM 713 N N . ASP A 1 97 ? -12.893 6.349 4.682 1.00 96.56 97 ASP A N 1
ATOM 714 C CA . ASP A 1 97 ? -12.961 7.566 3.872 1.00 96.56 97 ASP A CA 1
ATOM 715 C C . ASP A 1 97 ? -11.853 8.584 4.219 1.00 96.56 97 ASP A C 1
ATOM 717 O O . ASP A 1 97 ? -11.654 9.540 3.469 1.00 96.56 97 ASP A O 1
ATOM 721 N N . GLN A 1 98 ? -11.090 8.381 5.304 1.00 97.12 98 GLN A N 1
ATOM 722 C CA . GLN A 1 98 ? -10.010 9.298 5.689 1.00 97.12 98 GLN A CA 1
ATOM 723 C C . GLN A 1 98 ? -8.899 9.357 4.640 1.00 97.12 98 GLN A C 1
ATOM 725 O O . GLN A 1 98 ? -8.462 8.336 4.096 1.00 97.12 98 GLN A O 1
ATOM 730 N N . ARG A 1 99 ? -8.422 10.572 4.372 1.00 96.06 99 ARG A N 1
ATOM 731 C CA . ARG A 1 99 ? -7.327 10.865 3.446 1.00 96.06 99 ARG A CA 1
ATOM 732 C C . ARG A 1 99 ? -6.432 11.923 4.078 1.00 96.06 99 ARG A C 1
ATOM 734 O O . ARG A 1 99 ? -6.934 12.948 4.528 1.00 96.06 99 ARG A O 1
ATOM 741 N N . TRP A 1 100 ? -5.129 11.670 4.095 1.00 96.44 100 TRP A N 1
ATOM 742 C CA . TRP A 1 100 ? -4.141 12.571 4.692 1.00 96.44 100 TRP A CA 1
ATOM 743 C C . TRP A 1 100 ? -3.180 13.137 3.649 1.00 96.44 100 TRP A C 1
ATOM 745 O O . TRP A 1 100 ? -2.829 12.460 2.680 1.00 96.44 100 TRP A O 1
ATOM 755 N N . GLY A 1 101 ? -2.732 14.371 3.876 1.00 94.38 101 GLY A N 1
ATOM 756 C CA . GLY A 1 101 ? -1.791 15.074 3.006 1.00 94.38 101 GLY A CA 1
ATOM 757 C C . GLY A 1 101 ? -2.370 15.471 1.643 1.00 94.38 101 GLY A C 1
ATOM 758 O O . GLY A 1 101 ? -3.499 15.139 1.277 1.00 94.38 101 GLY A O 1
ATOM 759 N N . SER A 1 102 ? -1.568 16.188 0.859 1.00 91.88 102 SER A N 1
ATOM 760 C CA . SER A 1 102 ? -1.965 16.749 -0.442 1.00 91.88 102 SER A CA 1
ATOM 761 C C . SER A 1 102 ? -2.152 15.700 -1.551 1.00 91.88 102 SER A C 1
ATOM 763 O O . SER A 1 102 ? -2.749 15.992 -2.592 1.00 91.88 102 SER A O 1
ATOM 765 N N . THR A 1 103 ? -1.679 14.470 -1.327 1.00 93.12 103 THR A N 1
ATOM 766 C CA . THR A 1 103 ? -1.801 13.325 -2.240 1.00 93.12 103 THR A CA 1
ATOM 767 C C . THR A 1 103 ? -2.880 12.326 -1.819 1.00 93.12 103 THR A C 1
ATOM 769 O O . THR A 1 103 ? -2.943 11.235 -2.382 1.00 93.12 103 THR A O 1
ATOM 772 N N . ASN A 1 104 ? -3.770 12.685 -0.887 1.00 94.12 104 ASN A N 1
ATOM 773 C CA . ASN A 1 104 ? -4.885 11.844 -0.441 1.00 94.12 104 ASN A CA 1
ATOM 774 C C . ASN A 1 104 ? -4.435 10.441 0.009 1.00 94.12 104 ASN A C 1
ATOM 776 O O . ASN A 1 104 ? -4.942 9.431 -0.475 1.00 94.12 104 ASN A O 1
ATOM 780 N N . ILE A 1 105 ? -3.471 10.358 0.922 1.00 95.19 105 ILE A N 1
ATOM 781 C CA . ILE A 1 105 ? -2.918 9.082 1.382 1.00 95.19 105 ILE A CA 1
ATOM 782 C C . ILE A 1 105 ? -3.966 8.325 2.225 1.00 95.19 105 ILE A C 1
ATOM 784 O O . ILE A 1 105 ? -4.476 8.890 3.194 1.00 95.19 105 ILE A O 1
ATOM 788 N N . PRO A 1 106 ? -4.301 7.059 1.898 1.00 97.31 106 PRO A N 1
ATOM 789 C CA . PRO A 1 106 ? -5.213 6.231 2.687 1.00 97.31 106 PRO A CA 1
ATOM 790 C C . PRO A 1 106 ? -4.533 5.622 3.925 1.00 97.31 106 PRO A C 1
ATOM 792 O O . PRO A 1 106 ? -3.306 5.544 4.021 1.00 97.31 106 PRO A O 1
ATOM 795 N N . ILE A 1 107 ? -5.342 5.114 4.860 1.00 97.88 107 ILE A N 1
ATOM 796 C CA . ILE A 1 107 ? -4.889 4.658 6.187 1.00 97.88 107 ILE A CA 1
ATOM 797 C C . ILE A 1 107 ? -3.773 3.607 6.153 1.00 97.88 107 ILE A C 1
ATOM 799 O O . ILE A 1 107 ? -2.818 3.691 6.924 1.00 97.88 107 ILE A O 1
ATOM 803 N N . TYR A 1 108 ? -3.839 2.638 5.243 1.00 98.19 108 TYR A N 1
ATOM 804 C CA . TYR A 1 108 ? -2.825 1.589 5.163 1.00 98.19 108 TYR A CA 1
ATOM 805 C C . TYR A 1 108 ? -1.505 2.089 4.549 1.00 98.19 108 TYR A C 1
ATOM 807 O O . TYR A 1 108 ? -0.444 1.635 4.974 1.00 98.19 108 TYR A O 1
ATOM 815 N N . ASN A 1 109 ? -1.530 3.094 3.660 1.00 96.19 109 ASN A N 1
ATOM 816 C CA . ASN A 1 109 ? -0.310 3.751 3.165 1.00 96.19 109 ASN A CA 1
ATOM 817 C C . ASN A 1 109 ? 0.374 4.553 4.283 1.00 96.19 109 ASN A C 1
ATOM 819 O O . ASN A 1 109 ? 1.604 4.544 4.384 1.00 96.19 109 ASN A O 1
ATOM 823 N N . VAL A 1 110 ? -0.416 5.207 5.146 1.00 96.75 110 VAL A N 1
ATOM 824 C CA . VAL A 1 110 ? 0.090 5.869 6.358 1.00 96.75 110 VAL A CA 1
ATOM 825 C C . VAL A 1 110 ? 0.768 4.846 7.268 1.00 96.75 110 VAL A C 1
ATOM 827 O O . VAL A 1 110 ? 1.917 5.039 7.657 1.00 96.75 110 VAL A O 1
ATOM 830 N N . LEU A 1 111 ? 0.098 3.732 7.577 1.00 97.56 111 LEU A N 1
ATOM 831 C CA . LEU A 1 111 ? 0.657 2.694 8.447 1.00 97.56 111 LEU A CA 1
ATOM 832 C C . LEU A 1 111 ? 1.939 2.087 7.879 1.00 97.56 111 LEU A C 1
ATOM 834 O O . LEU A 1 111 ? 2.929 1.997 8.603 1.00 97.56 111 LEU A O 1
ATOM 838 N N . LEU A 1 112 ? 1.947 1.723 6.593 1.00 96.50 112 LEU A N 1
ATOM 839 C CA . LEU A 1 112 ? 3.136 1.215 5.913 1.00 96.50 112 LEU A CA 1
ATOM 840 C C . LEU A 1 112 ? 4.296 2.211 6.030 1.00 96.50 112 LEU A C 1
ATOM 842 O O . LEU A 1 112 ? 5.363 1.844 6.521 1.00 96.50 112 LEU A O 1
ATOM 846 N N . SER A 1 113 ? 4.074 3.476 5.665 1.00 94.06 113 SER A N 1
ATOM 847 C CA . SER A 1 113 ? 5.107 4.519 5.740 1.00 94.06 113 SER A CA 1
ATOM 848 C C . SER A 1 113 ? 5.633 4.689 7.168 1.00 94.06 113 SER A C 1
ATOM 850 O O . SER A 1 113 ? 6.845 4.710 7.391 1.00 94.06 113 SER A O 1
ATOM 852 N N . ALA A 1 114 ? 4.732 4.714 8.154 1.00 95.19 114 ALA A N 1
ATOM 853 C CA . ALA A 1 114 ? 5.077 4.822 9.567 1.00 95.19 114 ALA A CA 1
ATOM 854 C C . ALA A 1 114 ? 5.928 3.642 10.051 1.00 95.19 114 ALA A C 1
ATOM 856 O O . ALA A 1 114 ? 6.852 3.842 10.837 1.00 95.19 114 ALA A O 1
ATOM 857 N N . THR A 1 115 ? 5.658 2.419 9.574 1.00 95.25 115 THR A N 1
ATOM 858 C CA . THR A 1 115 ? 6.436 1.239 9.987 1.00 95.25 115 THR A CA 1
ATOM 859 C C . THR A 1 115 ? 7.899 1.327 9.563 1.00 95.25 115 THR A C 1
ATOM 861 O O . THR A 1 115 ? 8.761 0.743 10.222 1.00 95.25 115 THR A O 1
ATOM 864 N N . VAL A 1 116 ? 8.179 2.068 8.488 1.00 90.50 116 VAL A N 1
ATOM 865 C CA . VAL A 1 116 ? 9.531 2.273 7.971 1.00 90.50 116 VAL A CA 1
ATOM 866 C C . VAL A 1 116 ? 10.192 3.486 8.616 1.00 90.50 116 VAL A C 1
ATOM 868 O O . VAL A 1 116 ? 11.361 3.418 8.986 1.00 90.50 116 VAL A O 1
ATOM 871 N N . MET A 1 117 ? 9.449 4.582 8.792 1.00 91.69 117 MET A N 1
ATOM 872 C CA . MET A 1 117 ? 9.953 5.800 9.438 1.00 91.69 117 MET A CA 1
ATOM 873 C C . MET A 1 117 ? 10.227 5.601 10.932 1.00 91.69 117 MET A C 1
ATOM 875 O O . MET A 1 117 ? 11.187 6.154 11.468 1.00 91.69 117 MET A O 1
ATOM 879 N N . PHE A 1 118 ? 9.415 4.779 11.603 1.00 94.31 118 PHE A N 1
ATOM 880 C CA . PHE A 1 118 ? 9.479 4.546 13.044 1.00 94.31 118 PHE A CA 1
ATOM 881 C C . PHE A 1 118 ? 9.577 3.043 13.364 1.00 94.31 118 PHE A C 1
ATOM 883 O O . PHE A 1 118 ? 8.643 2.463 13.922 1.00 94.31 118 PHE A O 1
ATOM 890 N N . PRO A 1 119 ? 10.721 2.382 13.085 1.00 94.69 119 PRO A N 1
ATOM 891 C CA . PRO A 1 119 ? 10.856 0.930 13.260 1.00 94.69 119 PRO A CA 1
ATOM 892 C C . PRO A 1 119 ? 10.577 0.438 14.688 1.00 94.69 119 PRO A C 1
ATOM 894 O O . PRO A 1 119 ? 10.068 -0.661 14.885 1.00 94.69 119 PRO A O 1
ATOM 897 N N . HIS A 1 120 ? 10.859 1.269 15.695 1.00 96.81 120 HIS A N 1
ATOM 898 C CA . HIS A 1 120 ? 10.585 0.977 17.105 1.00 96.81 120 HIS A CA 1
ATOM 899 C C . HIS A 1 120 ? 9.082 0.907 17.441 1.00 96.81 120 HIS A C 1
ATOM 901 O O . HIS A 1 120 ? 8.718 0.314 18.454 1.00 96.81 120 HIS A O 1
ATOM 907 N N . MET A 1 121 ? 8.217 1.482 16.597 1.00 97.50 121 MET A N 1
ATOM 908 C CA . MET A 1 121 ? 6.751 1.457 16.724 1.00 97.50 121 MET A CA 1
ATOM 909 C C . MET A 1 121 ? 6.107 0.380 15.842 1.00 97.50 121 MET A C 1
ATOM 911 O O . MET A 1 121 ? 4.882 0.240 15.825 1.00 97.50 121 MET A O 1
ATOM 915 N N . ARG A 1 122 ? 6.905 -0.380 15.076 1.00 97.31 122 ARG A N 1
ATOM 916 C CA . ARG A 1 122 ? 6.395 -1.357 14.107 1.00 97.31 122 ARG A CA 1
ATOM 917 C C . ARG A 1 122 ? 5.424 -2.368 14.734 1.00 97.31 122 ARG A C 1
ATOM 919 O O . ARG A 1 122 ? 4.350 -2.533 14.160 1.00 97.31 122 ARG A O 1
ATOM 926 N N . PRO A 1 123 ? 5.700 -3.009 15.889 1.00 98.25 123 PRO A N 1
ATOM 927 C CA . PRO A 1 123 ? 4.755 -3.962 16.479 1.00 98.25 123 PRO A CA 1
ATOM 928 C C . PRO A 1 123 ? 3.370 -3.356 16.747 1.00 98.25 123 PRO A C 1
ATOM 930 O O . PRO A 1 123 ? 2.349 -3.989 16.484 1.00 98.25 123 PRO A O 1
ATOM 933 N N . GLN A 1 124 ? 3.332 -2.111 17.222 1.00 98.62 124 GLN A N 1
ATOM 934 C CA . GLN A 1 124 ? 2.106 -1.381 17.524 1.00 98.62 124 GLN A CA 1
ATOM 935 C C . GLN A 1 124 ? 1.360 -0.981 16.244 1.00 98.62 124 GLN A C 1
ATOM 937 O O . GLN A 1 124 ? 0.144 -1.140 16.160 1.00 98.62 124 GLN A O 1
ATOM 942 N N . LEU A 1 125 ? 2.083 -0.531 15.216 1.00 98.44 125 LEU A N 1
ATOM 943 C CA . LEU A 1 125 ? 1.511 -0.198 13.908 1.00 98.44 125 LEU A CA 1
ATOM 944 C C . LEU A 1 125 ? 0.932 -1.435 13.206 1.00 98.44 125 LEU A C 1
ATOM 946 O O . LEU A 1 125 ? -0.162 -1.371 12.647 1.00 98.44 125 LEU A O 1
ATOM 950 N N . LEU A 1 126 ? 1.608 -2.585 13.296 1.00 98.50 126 LEU A N 1
ATOM 951 C CA . LEU A 1 126 ? 1.082 -3.857 12.794 1.00 98.50 126 LEU A CA 1
ATOM 952 C C . LEU A 1 126 ? -0.152 -4.312 13.582 1.00 98.50 126 LEU A C 1
ATOM 954 O O . LEU A 1 126 ? -1.082 -4.857 12.991 1.00 98.50 126 LEU A O 1
ATOM 958 N N . ALA A 1 127 ? -0.201 -4.078 14.897 1.00 98.75 127 ALA A N 1
ATOM 959 C CA . ALA A 1 127 ? -1.393 -4.354 15.700 1.00 98.75 127 ALA A CA 1
ATOM 960 C C . ALA A 1 127 ? -2.585 -3.481 15.274 1.00 98.75 127 ALA A C 1
ATOM 962 O O . ALA A 1 127 ? -3.708 -3.980 15.195 1.00 98.75 127 ALA A O 1
ATOM 963 N N . ILE A 1 128 ? -2.341 -2.212 14.931 1.00 98.88 128 ILE A N 1
ATOM 964 C CA . ILE A 1 128 ? -3.357 -1.334 14.341 1.00 98.88 128 ILE A CA 1
ATOM 965 C C . ILE A 1 128 ? -3.828 -1.884 12.995 1.00 98.88 128 ILE A C 1
ATOM 967 O O . ILE A 1 128 ? -5.026 -2.077 12.818 1.00 98.88 128 ILE A O 1
ATOM 971 N N . ALA A 1 129 ? -2.915 -2.196 12.072 1.00 98.75 129 ALA A N 1
ATOM 972 C CA . ALA A 1 129 ? -3.281 -2.749 10.768 1.00 98.75 129 ALA A CA 1
ATOM 973 C C . ALA A 1 129 ? -4.131 -4.027 10.907 1.00 98.75 129 ALA A C 1
ATOM 975 O O . ALA A 1 129 ? -5.170 -4.150 10.261 1.00 98.75 129 ALA A O 1
ATOM 976 N N . LYS A 1 130 ? -3.743 -4.937 11.812 1.00 98.75 130 LYS A N 1
ATOM 977 C CA . LYS A 1 130 ? -4.497 -6.162 12.119 1.00 98.75 130 LYS A CA 1
ATOM 978 C C . LYS A 1 130 ? -5.895 -5.862 12.651 1.00 98.75 130 LYS A C 1
ATOM 980 O O . LYS A 1 130 ? -6.837 -6.475 12.172 1.00 98.75 130 LYS A O 1
ATOM 985 N N . TYR A 1 131 ? -6.042 -4.910 13.571 1.00 98.81 131 TYR A N 1
ATOM 986 C CA . TYR A 1 131 ? -7.351 -4.496 14.085 1.00 98.81 131 TYR A CA 1
ATOM 987 C C . TYR A 1 131 ? -8.256 -3.924 12.980 1.00 98.81 131 TYR A C 1
ATOM 989 O O . TYR A 1 131 ? -9.422 -4.299 12.868 1.00 98.81 131 TYR A O 1
ATOM 997 N N . LEU A 1 132 ? -7.714 -3.061 12.115 1.00 98.75 132 LEU A N 1
ATOM 998 C CA . LEU A 1 132 ? -8.473 -2.474 11.006 1.00 98.75 132 LEU A CA 1
ATOM 999 C C . LEU A 1 132 ? -8.983 -3.548 10.031 1.00 98.75 132 LEU A C 1
ATOM 1001 O O . LEU A 1 132 ? -10.134 -3.498 9.605 1.00 98.75 132 LEU A O 1
ATOM 1005 N N . ILE A 1 133 ? -8.139 -4.536 9.715 1.00 98.62 133 ILE A N 1
ATOM 1006 C CA . ILE A 1 133 ? -8.471 -5.639 8.800 1.00 98.62 133 ILE A CA 1
ATOM 1007 C C . ILE A 1 133 ? -9.434 -6.637 9.457 1.00 98.62 133 ILE A C 1
ATOM 1009 O O . ILE A 1 133 ? -10.456 -7.007 8.880 1.00 98.62 133 ILE A O 1
ATOM 1013 N N . ALA A 1 134 ? -9.094 -7.127 10.649 1.00 98.00 134 ALA A N 1
ATOM 1014 C CA . ALA A 1 134 ? -9.754 -8.276 11.255 1.00 98.00 134 ALA A CA 1
ATOM 1015 C C . ALA A 1 134 ? -11.048 -7.894 11.975 1.00 98.00 134 ALA A C 1
ATOM 1017 O O . ALA A 1 134 ? -12.042 -8.608 11.824 1.00 98.00 134 ALA A O 1
ATOM 1018 N N . ASP A 1 135 ? -11.051 -6.784 12.709 1.00 97.75 135 ASP A N 1
ATOM 1019 C CA . ASP A 1 135 ? -12.172 -6.377 13.554 1.00 97.75 135 ASP A CA 1
ATOM 1020 C C . ASP A 1 135 ? -13.092 -5.387 12.832 1.00 97.75 135 ASP A C 1
ATOM 1022 O O . ASP A 1 135 ? -14.307 -5.565 12.857 1.00 97.75 135 ASP A O 1
ATOM 1026 N N . LEU A 1 136 ? -12.531 -4.374 12.157 1.00 97.94 136 LEU A N 1
ATOM 1027 C CA . LEU A 1 136 ? -13.322 -3.327 11.487 1.00 97.94 136 LEU A CA 1
ATOM 1028 C C . LEU A 1 136 ? -13.640 -3.610 10.018 1.00 97.94 136 LEU A C 1
ATOM 1030 O O . LEU A 1 136 ? -14.455 -2.903 9.434 1.00 97.94 136 LEU A O 1
ATOM 1034 N N . LYS A 1 137 ? -13.013 -4.632 9.424 1.00 97.69 137 LYS A N 1
ATOM 1035 C CA . LYS A 1 137 ? -13.195 -5.010 8.013 1.00 97.69 137 LYS A CA 1
ATOM 1036 C C . LYS A 1 137 ? -12.972 -3.842 7.044 1.00 97.69 137 LYS A C 1
ATOM 1038 O O . LYS A 1 137 ? -13.651 -3.746 6.024 1.00 97.69 137 LYS A O 1
ATOM 1043 N N . ILE A 1 138 ? -12.021 -2.960 7.358 1.00 98.25 138 ILE A N 1
ATOM 1044 C CA . ILE A 1 138 ? -11.685 -1.840 6.478 1.00 98.25 138 ILE A CA 1
ATOM 1045 C C . ILE A 1 138 ? -11.076 -2.391 5.178 1.00 98.25 138 ILE A C 1
ATOM 1047 O O . ILE A 1 138 ? -10.153 -3.209 5.243 1.00 98.25 138 ILE A O 1
ATOM 1051 N N . PRO A 1 139 ? -11.564 -1.962 3.999 1.00 98.00 139 PRO A N 1
ATOM 1052 C CA . PRO A 1 139 ? -11.012 -2.378 2.715 1.00 98.00 139 PRO A CA 1
ATOM 1053 C C . PRO A 1 139 ? -9.536 -1.996 2.549 1.00 98.00 139 PRO A C 1
ATOM 1055 O O . PRO A 1 139 ? -9.120 -0.881 2.865 1.00 98.00 139 PRO A O 1
ATOM 1058 N N . VAL A 1 140 ? -8.746 -2.921 2.004 1.00 97.81 140 VAL A N 1
ATOM 1059 C CA . VAL A 1 140 ? -7.296 -2.764 1.768 1.00 97.81 140 VAL A CA 1
ATOM 1060 C C . VAL A 1 140 ? -6.958 -2.269 0.355 1.00 97.81 140 VAL A C 1
ATOM 1062 O O . VAL A 1 140 ? -5.792 -2.219 -0.034 1.00 97.81 140 VAL A O 1
ATOM 1065 N N . ASP A 1 141 ? -7.973 -1.911 -0.431 1.00 95.81 141 ASP A N 1
ATOM 1066 C CA . ASP A 1 141 ? -7.870 -1.461 -1.823 1.00 95.81 141 ASP A CA 1
ATOM 1067 C C . ASP A 1 141 ? -7.835 0.070 -1.972 1.00 95.81 141 ASP A C 1
ATOM 1069 O O . ASP A 1 141 ? -7.782 0.583 -3.089 1.00 95.81 141 ASP A O 1
ATOM 1073 N N . GLY A 1 142 ? -7.819 0.809 -0.858 1.00 95.81 142 GLY A N 1
ATOM 1074 C CA . GLY A 1 142 ? -7.665 2.259 -0.864 1.00 95.81 142 GLY A CA 1
ATOM 1075 C C . GLY A 1 142 ? -6.386 2.700 -1.584 1.00 95.81 142 GLY A C 1
ATOM 1076 O O . GLY A 1 142 ? -5.302 2.156 -1.358 1.00 95.81 142 GLY A O 1
ATOM 1077 N N . THR A 1 143 ? -6.507 3.727 -2.425 1.00 96.19 143 THR A N 1
ATOM 1078 C CA . THR A 1 143 ? -5.392 4.294 -3.191 1.00 96.19 143 THR A CA 1
ATOM 1079 C C . THR A 1 143 ? -5.188 5.768 -2.886 1.00 96.19 143 THR A C 1
ATOM 1081 O O . THR A 1 143 ? -6.13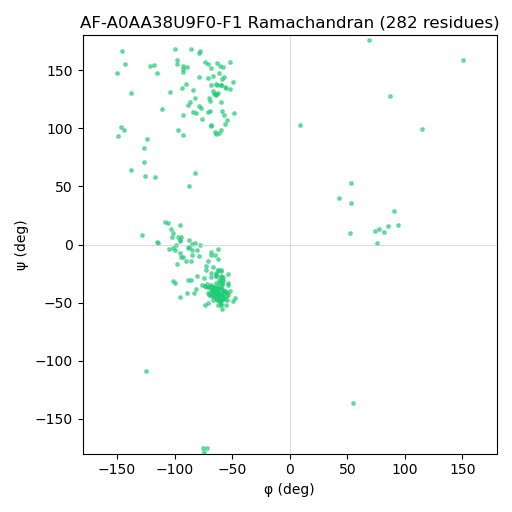5 6.483 -2.553 1.00 96.19 143 THR A O 1
ATOM 1084 N N . ASP A 1 144 ? -3.954 6.229 -3.063 1.00 95.50 144 ASP A N 1
ATOM 1085 C CA . ASP A 1 144 ? -3.646 7.657 -3.081 1.00 95.50 144 ASP A CA 1
ATOM 1086 C C . ASP A 1 144 ? -4.078 8.333 -4.398 1.00 95.50 144 ASP A C 1
ATOM 1088 O O . ASP A 1 144 ? -4.687 7.715 -5.279 1.00 95.50 144 ASP A O 1
ATOM 1092 N N . LEU A 1 145 ? -3.740 9.615 -4.554 1.00 95.06 145 LEU A N 1
ATOM 1093 C CA . LEU A 1 145 ? -4.065 10.417 -5.733 1.00 95.06 145 LEU A CA 1
ATOM 1094 C C . LEU A 1 145 ? -3.493 9.855 -7.041 1.00 95.06 145 LEU A C 1
ATOM 1096 O O . LEU A 1 145 ? -4.077 10.078 -8.102 1.00 95.06 145 LEU A O 1
ATOM 1100 N N . SER A 1 146 ? -2.375 9.128 -6.971 1.00 94.25 146 SER A N 1
ATOM 1101 C CA . SER A 1 146 ? -1.754 8.462 -8.117 1.00 94.25 146 SER A CA 1
ATOM 1102 C C . SER A 1 146 ? -2.428 7.131 -8.462 1.00 94.25 146 SER A C 1
ATOM 1104 O O . SER A 1 146 ? -2.084 6.510 -9.464 1.00 94.25 146 SER A O 1
ATOM 1106 N N . GLY A 1 147 ? -3.396 6.683 -7.658 1.00 95.25 147 GLY A N 1
ATOM 1107 C CA . GLY A 1 147 ? -4.011 5.363 -7.763 1.00 95.25 147 GLY A CA 1
ATOM 1108 C C . GLY A 1 147 ? -3.142 4.244 -7.188 1.00 95.25 147 GLY A C 1
ATOM 1109 O O . GLY A 1 147 ? -3.405 3.077 -7.458 1.00 95.25 147 GLY A O 1
ATOM 1110 N N . THR A 1 148 ? -2.094 4.568 -6.430 1.00 95.25 148 THR A N 1
ATOM 1111 C CA . THR A 1 148 ? -1.181 3.566 -5.871 1.00 95.25 148 THR A CA 1
ATOM 1112 C C . THR A 1 148 ? -1.734 3.061 -4.537 1.00 95.25 148 THR A C 1
ATOM 1114 O O . THR A 1 148 ? -2.007 3.844 -3.621 1.00 95.25 148 THR A O 1
ATOM 1117 N N . SER A 1 149 ? -1.936 1.746 -4.433 1.00 96.25 149 SER A N 1
ATOM 1118 C CA . SER A 1 149 ? -2.419 1.086 -3.214 1.00 96.25 149 SER A CA 1
ATOM 1119 C C . SER A 1 149 ? -1.289 0.754 -2.247 1.00 96.25 149 SER A C 1
ATOM 1121 O O . SER A 1 149 ? -0.109 0.765 -2.609 1.00 96.25 149 SER A O 1
ATOM 1123 N N . THR A 1 150 ? -1.649 0.372 -1.020 1.00 97.12 150 THR A N 1
ATOM 1124 C CA . THR A 1 150 ? -0.660 -0.056 -0.023 1.00 97.12 150 THR A CA 1
ATOM 1125 C C . THR A 1 150 ? 0.121 -1.270 -0.487 1.00 97.12 150 THR A C 1
ATOM 1127 O O . THR A 1 150 ? 1.340 -1.269 -0.373 1.00 97.12 150 THR A O 1
ATOM 1130 N N . LEU A 1 151 ? -0.550 -2.267 -1.076 1.00 97.25 151 LEU A N 1
ATOM 1131 C CA . LEU A 1 151 ? 0.122 -3.454 -1.607 1.00 97.25 151 LEU A CA 1
ATOM 1132 C C . LEU A 1 151 ? 1.177 -3.083 -2.659 1.00 97.25 151 LEU A C 1
ATOM 1134 O O . LEU A 1 151 ? 2.276 -3.635 -2.655 1.00 97.25 151 LEU A O 1
ATOM 1138 N N . MET A 1 152 ? 0.870 -2.117 -3.531 1.00 95.94 152 MET A N 1
ATOM 1139 C CA . MET A 1 152 ? 1.818 -1.643 -4.535 1.00 95.94 152 MET A CA 1
ATOM 1140 C C . MET A 1 152 ? 3.043 -0.983 -3.888 1.00 95.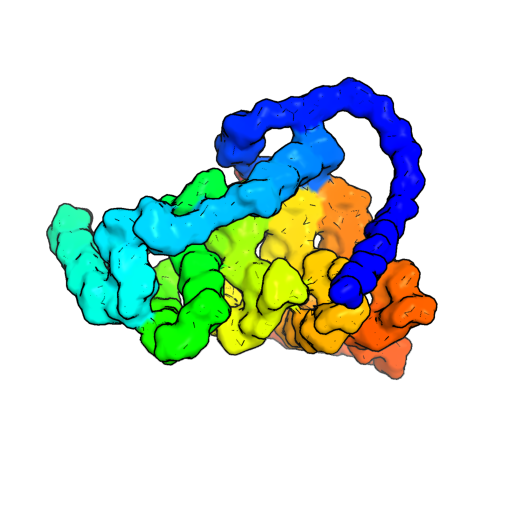94 152 MET A C 1
ATOM 1142 O O . MET A 1 152 ? 4.169 -1.308 -4.263 1.00 95.94 152 MET A O 1
ATOM 1146 N N . TYR A 1 153 ? 2.842 -0.133 -2.874 1.00 94.81 153 TYR A N 1
ATOM 1147 C CA . TYR A 1 153 ? 3.941 0.459 -2.106 1.00 94.81 153 TYR A CA 1
ATOM 1148 C C . TYR A 1 153 ? 4.747 -0.575 -1.310 1.00 94.81 153 TYR A C 1
ATOM 1150 O O . TYR A 1 153 ? 5.967 -0.463 -1.243 1.00 94.81 153 TYR A O 1
ATOM 1158 N N . SER A 1 154 ? 4.112 -1.606 -0.746 1.00 95.38 154 SER A N 1
ATOM 1159 C CA . SER A 1 154 ? 4.801 -2.664 0.007 1.00 95.38 154 SER A CA 1
ATOM 1160 C C . SER A 1 154 ? 5.768 -3.479 -0.860 1.00 95.38 154 SER A C 1
ATOM 1162 O O . SER A 1 154 ? 6.736 -4.028 -0.339 1.00 95.38 154 SER A O 1
ATOM 1164 N N . ILE A 1 155 ? 5.532 -3.542 -2.174 1.00 92.81 155 ILE A N 1
ATOM 1165 C CA . ILE A 1 155 ? 6.368 -4.255 -3.156 1.00 92.81 155 ILE A CA 1
ATOM 1166 C C . ILE A 1 155 ? 7.258 -3.268 -3.948 1.00 92.81 155 ILE A C 1
ATOM 1168 O O . ILE A 1 155 ? 7.971 -3.658 -4.873 1.00 92.81 155 ILE A O 1
ATOM 1172 N N . SER A 1 156 ? 7.266 -1.983 -3.582 1.00 83.56 156 SER A N 1
ATOM 1173 C CA . SER A 1 156 ? 8.129 -0.993 -4.222 1.00 83.56 156 SER A CA 1
ATOM 1174 C C . SER A 1 156 ? 9.605 -1.249 -3.900 1.00 83.56 156 SER A C 1
ATOM 1176 O O . SER A 1 156 ? 9.978 -1.806 -2.869 1.00 83.56 156 SER A O 1
ATOM 1178 N N . THR A 1 157 ? 10.498 -0.842 -4.798 1.00 70.75 157 THR A N 1
ATOM 1179 C CA . THR A 1 157 ? 11.947 -0.892 -4.525 1.00 70.75 157 THR A CA 1
ATOM 1180 C C . THR A 1 157 ? 12.486 0.438 -4.001 1.00 70.75 157 THR A C 1
ATOM 1182 O O . THR A 1 157 ? 13.650 0.513 -3.591 1.00 70.75 157 THR A O 1
ATOM 1185 N N . LYS A 1 158 ? 11.644 1.485 -3.996 1.00 78.44 158 LYS A N 1
ATOM 1186 C CA . LYS A 1 158 ? 11.993 2.876 -3.690 1.00 78.44 158 LYS A CA 1
ATOM 1187 C C . LYS A 1 158 ? 10.828 3.539 -2.921 1.00 78.44 158 LYS A C 1
ATOM 1189 O O . LYS A 1 158 ? 9.886 3.987 -3.563 1.00 78.44 158 LYS A O 1
ATOM 1194 N N . PRO A 1 159 ? 10.880 3.639 -1.577 1.00 68.00 159 PRO A N 1
ATOM 1195 C CA . PRO A 1 159 ? 12.074 3.514 -0.730 1.00 68.00 159 PRO A CA 1
ATOM 1196 C C . PRO A 1 159 ? 12.273 2.129 -0.082 1.00 68.00 159 PRO A C 1
ATOM 1198 O O . PRO A 1 159 ? 13.374 1.823 0.392 1.00 68.00 159 PRO A O 1
ATOM 1201 N N . TYR A 1 160 ? 11.250 1.275 -0.033 1.00 78.06 160 TYR A N 1
ATOM 1202 C CA . TYR A 1 160 ? 11.250 0.094 0.835 1.00 78.06 160 TYR A CA 1
ATOM 1203 C C . TYR A 1 160 ? 10.441 -1.074 0.274 1.00 78.06 160 TYR A C 1
ATOM 1205 O O . TYR A 1 160 ? 9.425 -0.866 -0.370 1.00 78.06 160 TYR A O 1
ATOM 1213 N N . LEU A 1 161 ? 10.906 -2.287 0.594 1.00 92.94 161 LEU A N 1
ATOM 1214 C CA . LEU A 1 161 ? 10.242 -3.563 0.336 1.00 92.94 161 LEU A CA 1
ATOM 1215 C C . LEU A 1 161 ? 9.797 -4.141 1.682 1.00 92.94 161 LEU A C 1
ATOM 1217 O O . LEU A 1 161 ? 10.651 -4.455 2.515 1.00 92.94 161 LEU A O 1
ATOM 1221 N N . ASP A 1 162 ? 8.492 -4.290 1.880 1.00 95.81 162 ASP A N 1
ATOM 1222 C CA . ASP A 1 162 ? 7.885 -4.823 3.101 1.00 95.81 162 ASP A CA 1
ATOM 1223 C C . ASP A 1 162 ? 6.939 -5.978 2.760 1.00 95.81 162 ASP A C 1
ATOM 1225 O O . ASP A 1 162 ? 5.727 -5.815 2.617 1.00 95.81 162 ASP A O 1
ATOM 1229 N N . LEU A 1 163 ? 7.519 -7.170 2.602 1.00 96.31 163 LEU A N 1
ATOM 1230 C CA . LEU A 1 163 ? 6.762 -8.367 2.235 1.00 96.31 163 LEU A CA 1
ATOM 1231 C C . LEU A 1 163 ? 5.823 -8.849 3.347 1.00 96.31 163 LEU A C 1
ATOM 1233 O O . LEU A 1 163 ? 4.830 -9.501 3.048 1.00 96.31 163 LEU A O 1
ATOM 1237 N N . GLU A 1 164 ? 6.104 -8.523 4.613 1.00 96.81 164 GLU A N 1
ATOM 1238 C CA . GLU A 1 164 ? 5.198 -8.839 5.723 1.00 96.81 164 GLU A CA 1
ATOM 1239 C C . GLU A 1 164 ? 3.908 -8.023 5.591 1.00 96.81 164 GLU A C 1
ATOM 1241 O O . GLU A 1 164 ? 2.810 -8.578 5.641 1.00 96.81 164 GLU A O 1
ATOM 1246 N N . PHE A 1 165 ? 4.032 -6.715 5.351 1.00 97.50 165 PHE A N 1
ATOM 1247 C CA . PHE A 1 165 ? 2.871 -5.856 5.132 1.00 97.50 165 PHE A CA 1
ATOM 1248 C C . PHE A 1 165 ? 2.156 -6.206 3.819 1.00 97.50 165 PHE A C 1
ATOM 1250 O O . PHE A 1 165 ? 0.927 -6.255 3.791 1.00 97.50 165 PHE A O 1
ATOM 1257 N N . ALA A 1 166 ? 2.903 -6.528 2.753 1.00 97.56 166 ALA A N 1
ATOM 1258 C CA . ALA A 1 166 ? 2.335 -7.001 1.488 1.00 97.56 166 ALA A CA 1
ATOM 1259 C C . ALA A 1 166 ? 1.487 -8.268 1.685 1.00 97.56 166 ALA A C 1
ATOM 1261 O O . ALA A 1 166 ? 0.359 -8.334 1.193 1.00 97.56 166 ALA A O 1
ATOM 1262 N N . GLN A 1 167 ? 1.996 -9.239 2.453 1.00 98.31 167 GLN A N 1
ATOM 1263 C CA . GLN A 1 167 ? 1.270 -10.465 2.773 1.00 98.31 167 GLN A CA 1
ATOM 1264 C C . GLN A 1 167 ? -0.026 -10.162 3.523 1.00 98.31 167 GLN A C 1
ATOM 1266 O O . GLN A 1 167 ? -1.074 -10.674 3.146 1.00 98.31 167 GLN A O 1
ATOM 1271 N N . MET A 1 168 ? 0.011 -9.267 4.517 1.00 98.38 168 MET A N 1
ATOM 1272 C CA . MET A 1 168 ? -1.198 -8.854 5.237 1.00 98.38 168 MET A CA 1
ATOM 1273 C C . MET A 1 168 ? -2.267 -8.271 4.305 1.00 98.38 168 MET A C 1
ATOM 1275 O O . MET A 1 168 ? -3.450 -8.546 4.496 1.00 98.38 168 MET A O 1
ATOM 1279 N N . MET A 1 169 ? -1.875 -7.473 3.305 1.00 98.56 169 MET A N 1
ATOM 1280 C CA . MET A 1 169 ? -2.826 -6.920 2.335 1.00 98.56 169 MET A CA 1
ATOM 1281 C C . MET A 1 169 ? -3.401 -8.019 1.426 1.00 98.56 169 MET A C 1
ATOM 1283 O O . MET A 1 169 ? -4.608 -8.040 1.194 1.00 98.56 169 MET A O 1
ATOM 1287 N N . VAL A 1 170 ? -2.570 -8.944 0.929 1.00 98.31 170 VAL A N 1
ATOM 1288 C CA . VAL A 1 170 ? -3.025 -10.069 0.084 1.00 98.31 170 VAL A CA 1
ATOM 1289 C C . VAL A 1 170 ? -3.962 -11.003 0.848 1.00 98.31 170 VAL A C 1
ATOM 1291 O O . VAL A 1 170 ? -5.026 -11.342 0.334 1.00 98.31 170 VAL A O 1
ATOM 1294 N N . ASP A 1 171 ? -3.627 -11.355 2.089 1.00 98.38 171 ASP A N 1
ATOM 1295 C CA . ASP A 1 171 ? -4.469 -12.192 2.953 1.00 98.38 171 ASP A CA 1
ATOM 1296 C C . ASP A 1 171 ? -5.827 -11.527 3.240 1.00 98.38 171 ASP A C 1
ATOM 1298 O O . ASP A 1 171 ? -6.843 -12.204 3.400 1.00 98.38 171 ASP A O 1
ATOM 1302 N N . ALA A 1 172 ? -5.858 -10.190 3.261 1.00 98.06 172 ALA A N 1
ATOM 1303 C CA . ALA A 1 172 ? -7.066 -9.381 3.392 1.00 98.06 172 ALA A CA 1
ATOM 1304 C C . ALA A 1 172 ? -7.834 -9.172 2.069 1.00 98.06 172 ALA A C 1
ATOM 1306 O O . ALA A 1 172 ? -8.870 -8.508 2.065 1.00 98.06 172 ALA A O 1
ATOM 1307 N N . GLY A 1 173 ? -7.365 -9.743 0.954 1.00 97.44 173 GLY A N 1
ATOM 1308 C CA . GLY A 1 173 ? -8.049 -9.715 -0.339 1.00 97.44 173 GLY A CA 1
ATOM 1309 C C . GLY A 1 173 ? -7.637 -8.580 -1.280 1.00 97.44 173 GLY A C 1
ATOM 1310 O O . GLY A 1 173 ? -8.365 -8.308 -2.234 1.00 97.44 173 GLY A O 1
ATOM 1311 N N . ALA A 1 174 ? -6.500 -7.917 -1.048 1.00 98.00 174 ALA A N 1
ATOM 1312 C CA . ALA A 1 174 ? -5.974 -6.928 -1.988 1.00 98.00 174 ALA A CA 1
ATOM 1313 C C . ALA A 1 174 ? -5.703 -7.549 -3.370 1.00 98.00 174 ALA A C 1
ATOM 1315 O O . ALA A 1 174 ? -5.121 -8.631 -3.485 1.00 98.00 174 ALA A O 1
ATOM 1316 N N . ASP A 1 175 ? -6.074 -6.835 -4.436 1.00 97.88 175 ASP A N 1
ATOM 1317 C CA . ASP A 1 175 ? -5.764 -7.249 -5.804 1.00 97.88 175 ASP A CA 1
ATOM 1318 C C . ASP A 1 175 ? -4.287 -6.977 -6.126 1.00 97.88 175 ASP A C 1
ATOM 1320 O O . ASP A 1 175 ? -3.873 -5.833 -6.329 1.00 97.88 175 ASP A O 1
ATOM 1324 N N . ILE A 1 176 ? -3.490 -8.045 -6.219 1.00 97.38 17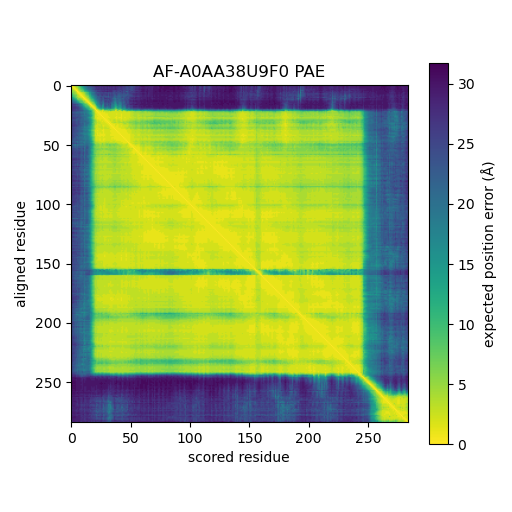6 ILE A N 1
ATOM 1325 C CA . ILE A 1 176 ? -2.070 -7.981 -6.598 1.00 97.38 176 ILE A CA 1
ATOM 1326 C C . ILE A 1 176 ? -1.842 -7.367 -7.987 1.00 97.38 176 ILE A C 1
ATOM 1328 O O . ILE A 1 176 ? -0.760 -6.861 -8.279 1.00 97.38 176 ILE A O 1
ATOM 1332 N N . ASN A 1 177 ? -2.861 -7.375 -8.845 1.00 97.25 177 ASN A N 1
ATOM 1333 C CA . ASN A 1 177 ? -2.812 -6.850 -10.202 1.00 97.25 177 ASN A CA 1
ATOM 1334 C C . ASN A 1 177 ? -3.455 -5.468 -10.346 1.00 97.25 177 ASN A C 1
ATOM 1336 O O . ASN A 1 177 ? -3.614 -5.000 -11.480 1.00 97.25 177 ASN A O 1
ATOM 1340 N N . LEU A 1 178 ? -3.800 -4.811 -9.232 1.00 96.44 178 LEU A N 1
ATOM 1341 C CA . LEU A 1 178 ? -4.358 -3.466 -9.250 1.00 96.44 178 LEU A CA 1
ATOM 1342 C C . LEU A 1 178 ? -3.424 -2.514 -10.005 1.00 96.44 178 LEU A C 1
ATOM 1344 O O . LEU A 1 178 ? -2.201 -2.521 -9.829 1.00 96.44 178 LEU A O 1
ATOM 1348 N N . ARG A 1 179 ? -4.029 -1.701 -10.871 1.00 95.50 179 ARG A N 1
ATOM 1349 C CA . ARG A 1 179 ? -3.327 -0.722 -11.695 1.00 95.50 179 ARG A CA 1
ATOM 1350 C C . ARG A 1 179 ? -3.545 0.666 -11.125 1.00 95.50 179 ARG A C 1
ATOM 1352 O O . ARG A 1 179 ? -4.688 1.054 -10.892 1.00 95.50 179 ARG A O 1
ATOM 1359 N N . ASN A 1 180 ? -2.461 1.413 -10.961 1.00 95.38 180 ASN A N 1
ATOM 1360 C CA . ASN A 1 180 ? -2.549 2.821 -10.603 1.00 95.38 180 ASN A CA 1
ATOM 1361 C C . ASN A 1 180 ? -2.998 3.675 -11.803 1.00 95.38 180 ASN A C 1
ATOM 1363 O O . ASN A 1 180 ? -3.247 3.168 -12.903 1.00 95.38 180 ASN A O 1
ATOM 1367 N N . ARG A 1 181 ? -3.086 4.995 -11.621 1.00 95.19 181 ARG A N 1
ATOM 1368 C CA . ARG A 1 181 ? -3.538 5.923 -12.670 1.00 95.19 181 ARG A CA 1
ATOM 1369 C C . ARG A 1 181 ? -2.566 6.061 -13.832 1.00 95.19 181 ARG A C 1
ATOM 1371 O O . ARG A 1 181 ? -2.924 6.674 -14.823 1.00 95.19 181 ARG A O 1
ATOM 1378 N N . TYR A 1 182 ? -1.380 5.472 -13.762 1.00 93.38 182 TYR A N 1
ATOM 1379 C CA . TYR A 1 182 ? -0.452 5.373 -14.892 1.00 93.38 182 TYR A CA 1
ATOM 1380 C C . TYR A 1 182 ? -0.564 4.018 -15.601 1.00 93.38 182 TYR A C 1
ATOM 1382 O O . TYR A 1 182 ? 0.246 3.691 -16.458 1.00 93.38 182 TYR A O 1
ATOM 1390 N N . GLY A 1 183 ? -1.542 3.191 -15.218 1.00 94.19 183 GLY A N 1
ATOM 1391 C CA . GLY A 1 183 ? -1.716 1.830 -15.715 1.00 94.19 183 GLY A CA 1
ATOM 1392 C C . GLY A 1 183 ? -0.725 0.819 -15.129 1.00 94.19 183 GLY A C 1
ATOM 1393 O O . GLY A 1 183 ? -0.795 -0.354 -15.503 1.00 94.19 183 GLY A O 1
ATOM 1394 N N . CYS A 1 184 ? 0.161 1.242 -14.226 1.00 95.50 184 CYS A N 1
ATOM 1395 C CA . CYS A 1 184 ? 1.225 0.419 -13.667 1.00 95.50 184 CYS A CA 1
ATOM 1396 C C . CYS A 1 184 ? 0.707 -0.517 -12.570 1.00 95.50 184 CYS A C 1
ATOM 1398 O O . CYS A 1 184 ? -0.116 -0.128 -11.748 1.00 95.50 184 CYS A O 1
ATOM 1400 N N . THR A 1 185 ? 1.273 -1.719 -12.514 1.00 96.50 185 THR A N 1
ATOM 1401 C CA . THR A 1 185 ? 1.221 -2.666 -11.381 1.00 96.50 185 THR A CA 1
ATOM 1402 C C . THR A 1 185 ? 2.506 -2.588 -10.554 1.00 96.50 185 THR A C 1
ATOM 1404 O O . THR A 1 185 ? 3.490 -2.005 -11.011 1.00 96.50 185 THR A O 1
ATOM 1407 N N . ALA A 1 186 ? 2.540 -3.194 -9.363 1.00 95.56 186 ALA A N 1
ATOM 1408 C CA . ALA A 1 186 ? 3.731 -3.179 -8.503 1.00 95.56 186 ALA A CA 1
ATOM 1409 C C . ALA A 1 186 ? 5.006 -3.673 -9.216 1.00 95.56 186 ALA A C 1
ATOM 1411 O O . ALA A 1 186 ? 6.094 -3.132 -9.023 1.00 95.56 186 ALA A O 1
ATOM 1412 N N . ALA A 1 187 ? 4.865 -4.644 -10.124 1.00 96.25 187 ALA A N 1
ATOM 1413 C CA . ALA A 1 187 ? 5.978 -5.146 -10.921 1.00 96.25 187 ALA A CA 1
ATOM 1414 C C . ALA A 1 187 ? 6.596 -4.099 -11.865 1.00 96.25 187 ALA A C 1
ATOM 1416 O O . ALA A 1 187 ? 7.780 -4.220 -12.165 1.00 96.25 187 ALA A O 1
ATOM 1417 N N . HIS A 1 188 ? 5.848 -3.080 -12.314 1.00 95.31 188 HIS A N 1
ATOM 1418 C CA . HIS A 1 188 ? 6.417 -1.996 -13.128 1.00 95.31 188 HIS A CA 1
ATOM 1419 C C . HIS A 1 188 ? 7.448 -1.194 -12.334 1.00 95.31 188 HIS A C 1
ATOM 1421 O O . HIS A 1 188 ? 8.499 -0.868 -12.872 1.00 95.31 188 HIS A O 1
ATOM 1427 N N . ASP A 1 189 ? 7.192 -0.923 -11.050 1.00 91.75 189 ASP A N 1
ATOM 1428 C CA . ASP A 1 189 ? 8.179 -0.253 -10.197 1.00 91.75 189 ASP A CA 1
ATOM 1429 C C . ASP A 1 189 ? 9.374 -1.170 -9.903 1.00 91.75 189 ASP A C 1
ATOM 1431 O O . ASP A 1 189 ? 10.531 -0.757 -9.996 1.00 91.75 189 ASP A O 1
ATOM 1435 N N . ALA A 1 190 ? 9.114 -2.451 -9.626 1.00 92.75 190 ALA A N 1
ATOM 1436 C CA . ALA A 1 190 ? 10.164 -3.403 -9.282 1.00 92.75 190 ALA A CA 1
ATOM 1437 C C . ALA A 1 190 ? 11.172 -3.660 -10.423 1.00 92.75 190 ALA A C 1
ATOM 1439 O O . ALA A 1 190 ? 12.323 -4.000 -10.149 1.00 92.75 190 ALA A O 1
ATOM 1440 N N . VAL A 1 191 ? 10.794 -3.461 -11.694 1.00 93.44 191 VAL A N 1
ATOM 1441 C CA . VAL A 1 191 ? 11.727 -3.551 -12.839 1.00 93.44 191 VAL A CA 1
ATOM 1442 C C . VAL A 1 191 ? 12.505 -2.258 -13.117 1.00 93.44 191 VAL A C 1
ATOM 1444 O O . VAL A 1 191 ? 13.416 -2.274 -13.946 1.00 93.44 191 VAL A O 1
ATOM 1447 N N . MET A 1 192 ? 12.236 -1.156 -12.410 1.00 89.88 192 MET A N 1
ATOM 1448 C CA . MET A 1 192 ? 13.004 0.095 -12.517 1.00 89.88 192 MET A CA 1
ATOM 1449 C C . MET A 1 192 ? 14.279 0.034 -11.665 1.00 89.88 192 MET A C 1
ATOM 1451 O O . MET A 1 192 ? 14.472 0.799 -10.717 1.00 89.88 192 MET A O 1
ATOM 1455 N N . VAL A 1 193 ? 15.160 -0.907 -11.995 1.00 85.44 193 VAL A N 1
ATOM 1456 C CA . VAL A 1 193 ? 16.305 -1.311 -11.170 1.00 85.44 193 VAL A CA 1
ATOM 1457 C C . VAL A 1 193 ? 17.371 -0.223 -11.081 1.00 85.44 193 VAL A C 1
ATOM 1459 O O . VAL A 1 193 ? 17.757 0.378 -12.080 1.00 85.44 193 VAL A O 1
ATOM 1462 N N . ARG A 1 194 ? 17.907 -0.026 -9.873 1.00 85.94 194 ARG A N 1
ATOM 1463 C CA . ARG A 1 194 ? 19.167 0.691 -9.642 1.00 85.94 194 ARG A CA 1
ATOM 1464 C C . ARG A 1 194 ? 20.197 -0.254 -9.012 1.00 85.94 194 ARG A C 1
ATOM 1466 O O . ARG A 1 194 ? 19.795 -1.209 -8.338 1.00 85.94 194 ARG A O 1
ATOM 1473 N N . PRO A 1 195 ? 21.512 -0.010 -9.177 1.00 86.44 195 PRO A N 1
ATOM 1474 C CA . PRO A 1 195 ? 22.548 -0.876 -8.609 1.00 86.44 195 PRO A CA 1
ATOM 1475 C C . PRO A 1 195 ? 22.386 -1.150 -7.103 1.00 86.44 195 PRO A C 1
ATOM 1477 O O . PRO A 1 195 ? 22.531 -2.291 -6.672 1.00 86.44 195 PRO A O 1
ATOM 1480 N N . ASP A 1 196 ? 22.005 -0.134 -6.326 1.00 87.94 196 ASP A N 1
ATOM 1481 C CA . ASP A 1 196 ? 21.802 -0.181 -4.870 1.00 87.94 196 ASP A CA 1
ATOM 1482 C C . ASP A 1 196 ? 20.539 -0.948 -4.431 1.00 87.94 196 ASP A C 1
ATOM 1484 O O . ASP A 1 196 ? 20.432 -1.382 -3.286 1.00 87.94 196 ASP A O 1
ATOM 1488 N N . THR A 1 197 ? 19.578 -1.149 -5.337 1.00 88.88 197 THR A N 1
ATOM 1489 C CA . THR A 1 197 ? 18.271 -1.773 -5.048 1.00 88.88 197 THR A CA 1
ATOM 1490 C C . THR A 1 197 ? 18.055 -3.099 -5.773 1.00 88.88 197 THR A C 1
ATOM 1492 O O . THR A 1 197 ? 17.015 -3.729 -5.585 1.00 88.88 197 THR A O 1
ATOM 1495 N N . LYS A 1 198 ? 19.044 -3.586 -6.541 1.00 91.38 198 LYS A N 1
ATOM 1496 C CA . LYS A 1 198 ? 18.942 -4.813 -7.354 1.00 91.38 198 LYS A CA 1
ATOM 1497 C C . LYS A 1 198 ? 18.392 -6.011 -6.576 1.00 91.38 198 LYS A C 1
ATOM 1499 O O . LYS A 1 198 ? 17.479 -6.682 -7.046 1.00 91.38 198 LYS A O 1
ATOM 1504 N N . MET A 1 199 ? 18.919 -6.280 -5.381 1.00 91.81 199 MET A N 1
ATOM 1505 C CA . MET A 1 199 ? 18.463 -7.427 -4.586 1.00 91.81 199 MET A CA 1
ATOM 1506 C C . MET A 1 199 ? 17.025 -7.260 -4.090 1.00 91.81 199 MET A C 1
ATOM 1508 O O . MET A 1 199 ? 16.272 -8.229 -4.111 1.00 91.81 199 MET A O 1
ATOM 1512 N N . LYS A 1 200 ? 16.615 -6.038 -3.720 1.00 93.25 200 LYS A N 1
ATOM 1513 C CA . LYS A 1 200 ? 15.216 -5.749 -3.369 1.00 93.25 200 LYS A CA 1
ATOM 1514 C C . LYS A 1 200 ? 14.300 -5.985 -4.569 1.00 93.25 200 LYS A C 1
ATOM 1516 O O . LYS A 1 200 ? 13.285 -6.647 -4.416 1.00 93.25 200 LYS A O 1
ATOM 1521 N N . ALA A 1 201 ? 14.690 -5.523 -5.757 1.00 94.38 201 ALA A N 1
ATOM 1522 C CA . ALA A 1 201 ? 13.939 -5.736 -6.994 1.00 94.38 201 ALA A CA 1
ATOM 1523 C C . ALA A 1 201 ? 13.739 -7.224 -7.314 1.00 94.38 201 ALA A C 1
ATOM 1525 O O . ALA A 1 201 ? 12.625 -7.650 -7.606 1.00 94.38 201 ALA A O 1
ATOM 1526 N N . ILE A 1 202 ? 14.795 -8.036 -7.192 1.00 94.69 202 ILE A N 1
ATOM 1527 C CA . ILE A 1 202 ? 14.712 -9.490 -7.396 1.00 94.69 202 ILE A CA 1
ATOM 1528 C C . ILE A 1 202 ? 13.734 -10.122 -6.398 1.00 94.69 202 ILE A C 1
ATOM 1530 O O . ILE A 1 202 ? 12.875 -10.903 -6.803 1.00 94.69 202 ILE A O 1
ATOM 1534 N N . THR A 1 203 ? 13.847 -9.787 -5.111 1.00 95.69 203 THR A N 1
ATOM 1535 C CA . THR A 1 203 ? 12.960 -10.320 -4.066 1.00 95.69 203 THR A CA 1
ATOM 1536 C C . THR A 1 203 ? 11.507 -9.895 -4.287 1.00 95.69 203 THR A C 1
ATOM 1538 O O . THR A 1 203 ? 10.617 -10.739 -4.228 1.00 95.69 203 THR A O 1
ATOM 1541 N N . ALA A 1 204 ? 11.270 -8.620 -4.604 1.00 96.12 204 ALA A N 1
ATOM 1542 C CA . ALA A 1 204 ? 9.948 -8.074 -4.897 1.00 96.12 204 ALA A CA 1
ATOM 1543 C C . ALA A 1 204 ? 9.286 -8.784 -6.087 1.00 96.12 204 ALA A C 1
ATOM 1545 O O . ALA A 1 204 ? 8.139 -9.208 -5.988 1.00 96.12 204 ALA A O 1
ATOM 1546 N N . LEU A 1 205 ? 10.018 -8.973 -7.192 1.00 96.25 205 LEU A N 1
ATOM 1547 C CA . LEU A 1 205 ? 9.502 -9.636 -8.393 1.00 96.25 205 LEU A CA 1
ATOM 1548 C C . LEU A 1 205 ? 9.200 -11.118 -8.168 1.00 96.25 205 LEU A C 1
ATOM 1550 O O . LEU A 1 205 ? 8.163 -11.590 -8.630 1.00 96.25 205 LEU A O 1
ATOM 1554 N N . LYS A 1 206 ? 10.073 -11.841 -7.454 1.00 96.12 206 LYS A N 1
ATOM 1555 C CA . LYS A 1 206 ? 9.819 -13.247 -7.104 1.00 96.12 206 LYS A CA 1
ATOM 1556 C C . LYS A 1 206 ? 8.548 -13.377 -6.281 1.00 96.12 206 LYS A C 1
ATOM 1558 O O . LYS A 1 206 ? 7.648 -14.106 -6.680 1.00 96.12 206 LYS A O 1
ATOM 1563 N N . TRP A 1 207 ? 8.453 -12.598 -5.203 1.00 97.00 207 TRP A N 1
ATOM 1564 C CA . TRP A 1 207 ? 7.276 -12.600 -4.344 1.00 97.00 207 TRP A CA 1
ATOM 1565 C C . TRP A 1 207 ? 6.017 -12.241 -5.140 1.00 97.00 207 TRP A C 1
ATOM 1567 O O . TRP A 1 207 ? 5.024 -12.956 -5.069 1.00 97.00 207 TRP A O 1
ATOM 1577 N N . PHE A 1 208 ? 6.070 -11.195 -5.971 1.00 97.31 208 PHE A N 1
ATOM 1578 C CA . PHE A 1 208 ? 4.942 -10.776 -6.804 1.00 97.31 208 PHE A CA 1
ATOM 1579 C C . PHE A 1 208 ? 4.442 -11.907 -7.714 1.00 97.31 208 PHE A C 1
ATOM 1581 O O . PHE A 1 208 ? 3.243 -12.171 -7.759 1.00 97.31 208 PHE A O 1
ATOM 1588 N N . VAL A 1 209 ? 5.345 -12.607 -8.409 1.00 96.94 209 VAL A N 1
ATOM 1589 C CA . VAL A 1 209 ? 4.983 -13.724 -9.298 1.00 96.94 209 VAL A CA 1
ATOM 1590 C C . VAL A 1 209 ? 4.458 -14.928 -8.512 1.00 96.94 209 VAL A C 1
ATOM 1592 O O . VAL A 1 209 ? 3.448 -15.512 -8.904 1.00 96.94 209 VAL A O 1
ATOM 1595 N N . GLU A 1 210 ? 5.098 -15.282 -7.394 1.00 96.25 210 GLU A N 1
ATOM 1596 C CA . GLU A 1 210 ? 4.676 -16.383 -6.513 1.00 96.25 210 GLU A CA 1
ATOM 1597 C C . GLU A 1 210 ? 3.250 -16.185 -5.973 1.00 96.25 210 GLU A C 1
ATOM 1599 O O . GLU A 1 210 ? 2.517 -17.158 -5.802 1.00 96.25 210 GLU A O 1
ATOM 1604 N N . HIS A 1 211 ? 2.821 -14.932 -5.794 1.00 96.06 211 HIS A N 1
ATOM 1605 C CA . HIS A 1 211 ? 1.489 -14.571 -5.297 1.00 96.06 211 HIS A CA 1
ATOM 1606 C C . HIS A 1 211 ? 0.477 -14.269 -6.420 1.00 96.06 211 HIS A C 1
ATOM 1608 O O . HIS A 1 211 ? -0.578 -13.686 -6.177 1.00 96.06 211 HIS A O 1
ATOM 1614 N N . GLY A 1 212 ? 0.762 -14.684 -7.661 1.00 95.44 212 GLY A N 1
ATOM 1615 C CA . GLY A 1 212 ? -0.177 -14.576 -8.787 1.00 95.44 212 GLY A CA 1
ATOM 1616 C C . GLY A 1 212 ? -0.163 -13.228 -9.514 1.00 95.44 212 GLY A C 1
ATOM 1617 O O . GLY A 1 212 ? -1.080 -12.916 -10.282 1.00 95.44 212 GLY A O 1
ATOM 1618 N N . GLY A 1 213 ? 0.875 -12.426 -9.295 1.00 97.06 213 GLY A N 1
ATOM 1619 C CA . GLY A 1 213 ? 1.102 -11.182 -10.006 1.00 97.06 213 GLY A CA 1
ATOM 1620 C C . GLY A 1 213 ? 1.354 -11.400 -11.502 1.00 97.06 213 GLY A C 1
ATOM 1621 O O . GLY A 1 213 ? 2.190 -12.201 -11.923 1.00 97.06 213 GLY A O 1
ATOM 1622 N N . ASN A 1 214 ? 0.627 -10.658 -12.331 1.00 97.00 214 ASN A N 1
ATOM 1623 C CA . ASN A 1 214 ? 0.676 -10.720 -13.782 1.00 97.00 214 ASN A CA 1
ATOM 1624 C C . ASN A 1 214 ? 1.669 -9.692 -14.337 1.00 97.00 214 ASN A C 1
ATOM 1626 O O . ASN A 1 214 ? 1.448 -8.481 -14.325 1.00 97.00 214 ASN A O 1
ATOM 1630 N N . VAL A 1 215 ? 2.758 -10.213 -14.891 1.00 97.44 215 VAL A N 1
ATOM 1631 C CA . VAL A 1 215 ? 3.889 -9.444 -15.426 1.00 97.44 215 VAL A CA 1
ATOM 1632 C C . VAL A 1 215 ? 3.709 -9.030 -16.892 1.00 97.44 215 VAL A C 1
ATOM 1634 O O . VAL A 1 215 ? 4.617 -8.449 -17.482 1.00 97.44 215 VAL A O 1
ATOM 1637 N N . GLU A 1 216 ? 2.549 -9.329 -17.483 1.00 97.19 216 GLU A N 1
ATOM 1638 C CA . GLU A 1 216 ? 2.181 -8.982 -18.863 1.00 97.19 216 GLU A CA 1
ATOM 1639 C C . GLU A 1 216 ? 1.175 -7.822 -18.942 1.00 97.19 216 GLU A C 1
ATOM 1641 O O . GLU A 1 216 ? 0.836 -7.373 -20.040 1.00 97.19 216 GLU A O 1
ATOM 1646 N N . ILE A 1 217 ? 0.687 -7.319 -17.800 1.00 96.25 217 ILE A N 1
ATOM 1647 C CA . ILE A 1 217 ? -0.180 -6.133 -17.764 1.00 96.25 217 ILE A CA 1
ATOM 1648 C C . ILE A 1 217 ? 0.604 -4.941 -18.300 1.00 96.25 217 ILE A C 1
ATOM 1650 O O . ILE A 1 217 ? 1.721 -4.699 -17.857 1.00 96.25 217 ILE A O 1
ATOM 1654 N N . LYS A 1 218 ? 0.004 -4.210 -19.240 1.00 94.69 218 LYS A N 1
ATOM 1655 C CA . LYS A 1 218 ? 0.597 -3.017 -19.842 1.00 94.69 218 LYS A CA 1
ATOM 1656 C C . LYS A 1 218 ? 0.230 -1.758 -19.059 1.00 94.69 218 LYS A C 1
ATOM 1658 O O . LYS A 1 218 ? -0.937 -1.595 -18.680 1.00 94.69 218 LYS A O 1
ATOM 1663 N N . ASP A 1 219 ? 1.194 -0.872 -18.864 1.00 91.25 219 ASP A N 1
ATOM 1664 C CA . ASP A 1 219 ? 0.971 0.486 -18.370 1.00 91.25 219 ASP A CA 1
ATOM 1665 C C . ASP A 1 219 ? 0.293 1.393 -19.414 1.00 91.25 219 ASP A C 1
ATOM 1667 O O . ASP A 1 219 ? -0.162 0.938 -20.471 1.00 91.25 219 ASP A O 1
ATOM 1671 N N . GLY A 1 220 ? 0.155 2.678 -19.078 1.00 85.56 220 GLY A N 1
ATOM 1672 C CA . GLY A 1 220 ? -0.401 3.712 -19.949 1.00 85.56 220 GLY A CA 1
ATOM 1673 C C . GLY A 1 220 ? 0.410 3.951 -21.226 1.00 85.56 220 GLY A C 1
ATOM 1674 O O . GLY A 1 220 ? -0.165 4.392 -22.218 1.00 85.56 220 GLY A O 1
ATOM 1675 N N . ASP A 1 221 ? 1.693 3.579 -21.236 1.00 83.62 221 ASP A N 1
ATOM 1676 C CA . ASP A 1 221 ? 2.591 3.688 -22.390 1.00 83.62 221 ASP A CA 1
ATOM 1677 C C . ASP A 1 221 ? 2.666 2.372 -23.194 1.00 83.62 221 ASP A C 1
ATOM 1679 O O . ASP A 1 221 ? 3.392 2.255 -24.184 1.00 83.62 221 ASP A O 1
ATOM 1683 N N . GLY A 1 222 ? 1.887 1.357 -22.801 1.00 89.94 222 GLY A N 1
ATOM 1684 C CA . GLY A 1 222 ? 1.797 0.073 -23.492 1.00 89.94 222 GLY A CA 1
ATOM 1685 C C . GLY A 1 222 ? 2.915 -0.917 -23.148 1.00 89.94 222 GLY A C 1
ATOM 1686 O O . GLY A 1 222 ? 3.021 -1.959 -23.808 1.00 89.94 222 GLY A O 1
ATOM 1687 N N . MET A 1 223 ? 3.723 -0.632 -22.127 1.00 94.00 223 MET A N 1
ATOM 1688 C CA . MET A 1 223 ? 4.849 -1.456 -21.693 1.00 94.00 223 MET A CA 1
ATOM 1689 C C . MET A 1 223 ? 4.413 -2.417 -20.591 1.00 94.00 223 MET A C 1
ATOM 1691 O O . MET A 1 223 ? 3.728 -2.011 -19.664 1.00 94.00 223 MET A O 1
ATOM 1695 N N . SER A 1 224 ? 4.808 -3.693 -20.668 1.00 97.06 224 SER A N 1
ATOM 1696 C CA . SER A 1 224 ? 4.631 -4.636 -19.553 1.00 97.06 224 SER A CA 1
ATOM 1697 C C . SER A 1 224 ? 5.912 -4.774 -18.721 1.00 97.06 224 SER A C 1
ATOM 1699 O O . SER A 1 224 ? 7.011 -4.599 -19.265 1.00 97.06 224 SER A O 1
ATOM 1701 N N . PRO A 1 225 ? 5.831 -5.171 -17.434 1.00 96.94 225 PRO A N 1
ATOM 1702 C CA . PRO A 1 225 ? 7.008 -5.427 -16.606 1.00 96.94 225 PRO A CA 1
ATOM 1703 C C . PRO A 1 225 ? 7.957 -6.432 -17.251 1.00 96.94 225 PRO A C 1
ATOM 1705 O O . PRO A 1 225 ? 9.171 -6.231 -17.276 1.00 96.94 225 PRO A O 1
ATOM 1708 N N . LYS A 1 226 ? 7.410 -7.496 -17.847 1.00 96.56 226 LYS A N 1
ATOM 1709 C CA . LYS A 1 226 ? 8.205 -8.506 -18.545 1.00 96.56 226 LYS A CA 1
ATOM 1710 C C . LYS A 1 226 ? 8.870 -7.956 -19.803 1.00 96.56 226 LYS A C 1
ATOM 1712 O O . LYS A 1 226 ? 10.030 -8.282 -20.061 1.00 96.56 226 LYS A O 1
ATOM 1717 N N . PHE A 1 227 ? 8.197 -7.084 -20.554 1.00 96.25 227 PHE A N 1
ATOM 1718 C CA . PHE A 1 227 ? 8.819 -6.399 -21.684 1.00 96.25 227 PHE A CA 1
ATOM 1719 C C . PHE A 1 227 ? 9.993 -5.517 -21.235 1.00 96.25 227 PHE A C 1
ATOM 1721 O O . PHE A 1 227 ? 11.080 -5.619 -21.808 1.00 96.25 227 PHE A O 1
ATOM 1728 N N . ILE A 1 228 ? 9.823 -4.720 -20.177 1.00 95.12 228 ILE A N 1
ATOM 1729 C CA . ILE A 1 228 ? 10.895 -3.884 -19.613 1.00 95.12 228 ILE A CA 1
ATOM 1730 C C . ILE A 1 228 ? 12.065 -4.760 -19.139 1.00 95.12 228 ILE A C 1
ATOM 1732 O O . ILE A 1 228 ? 13.204 -4.541 -19.551 1.00 95.12 228 ILE A O 1
ATOM 1736 N N . ALA A 1 229 ? 11.795 -5.818 -18.367 1.00 95.00 229 ALA A N 1
ATOM 1737 C CA . ALA A 1 229 ? 12.816 -6.755 -17.898 1.00 95.00 229 ALA A CA 1
ATOM 1738 C C . ALA A 1 229 ? 13.587 -7.430 -19.049 1.00 95.00 229 ALA A C 1
ATOM 1740 O O . ALA A 1 229 ? 14.787 -7.682 -18.924 1.00 95.00 229 ALA A O 1
ATOM 1741 N N . SER A 1 230 ? 12.938 -7.690 -20.192 1.00 95.12 230 SER A N 1
ATOM 1742 C CA . SER A 1 230 ? 13.604 -8.267 -21.368 1.00 95.12 230 SER A CA 1
ATOM 1743 C C . SER A 1 230 ? 14.707 -7.358 -21.926 1.00 95.12 230 SER A C 1
ATOM 1745 O O . SER A 1 230 ? 15.759 -7.852 -22.340 1.00 95.12 230 SER A O 1
ATOM 1747 N N . ARG A 1 231 ? 14.511 -6.033 -21.864 1.00 93.56 231 ARG A N 1
ATOM 1748 C CA . ARG A 1 231 ? 15.497 -5.026 -22.288 1.00 93.56 231 ARG A CA 1
ATOM 1749 C C . ARG A 1 231 ? 16.671 -4.914 -21.316 1.00 93.56 231 ARG A C 1
ATOM 1751 O O . ARG A 1 231 ? 17.751 -4.493 -21.713 1.00 93.56 231 ARG A O 1
ATOM 1758 N N . LEU A 1 232 ? 16.481 -5.335 -20.066 1.00 89.31 232 LEU A N 1
ATOM 1759 C CA . LEU A 1 232 ? 17.506 -5.313 -19.021 1.00 89.31 232 LEU A CA 1
ATOM 1760 C C . LEU A 1 232 ? 18.374 -6.577 -18.988 1.00 89.31 232 LEU A C 1
ATOM 1762 O O . LEU A 1 232 ? 19.322 -6.626 -18.210 1.00 89.31 232 LEU A O 1
ATOM 1766 N N . ARG A 1 233 ? 18.109 -7.592 -19.823 1.00 88.75 233 ARG A N 1
ATOM 1767 C CA . ARG A 1 233 ? 18.788 -8.903 -19.764 1.00 88.75 233 ARG A CA 1
ATOM 1768 C C . ARG A 1 233 ? 20.315 -8.845 -19.810 1.00 88.75 233 ARG A C 1
ATOM 1770 O O . ARG A 1 233 ? 20.953 -9.701 -19.209 1.00 88.75 233 ARG A O 1
ATOM 1777 N N . GLY A 1 234 ? 20.888 -7.880 -20.530 1.00 90.19 234 GLY A N 1
ATOM 1778 C CA . GLY A 1 234 ? 22.342 -7.719 -20.616 1.00 90.19 234 GLY A CA 1
ATOM 1779 C C . GLY A 1 234 ? 22.972 -7.196 -19.322 1.00 90.19 234 GLY A C 1
ATOM 1780 O O . GLY A 1 234 ? 24.081 -7.591 -18.983 1.00 90.19 234 GLY A O 1
ATOM 1781 N N . SER A 1 235 ? 22.261 -6.336 -18.588 1.00 90.12 235 SER A N 1
ATOM 1782 C CA . SER A 1 235 ? 22.778 -5.658 -17.389 1.00 90.12 235 SER A CA 1
ATOM 1783 C C . SER A 1 235 ? 22.300 -6.297 -16.081 1.00 90.12 235 SER A C 1
ATOM 1785 O O . SER A 1 235 ? 23.021 -6.275 -15.088 1.00 90.12 235 SER A O 1
ATOM 1787 N N . TYR A 1 236 ? 21.095 -6.870 -16.081 1.00 91.44 236 TYR A N 1
ATOM 1788 C CA . TYR A 1 236 ? 20.422 -7.459 -14.922 1.00 91.44 236 TYR A CA 1
ATOM 1789 C C . TYR A 1 236 ? 19.727 -8.786 -15.292 1.00 91.44 236 TYR A C 1
ATOM 1791 O O . TYR A 1 236 ? 18.495 -8.883 -15.244 1.00 91.44 236 TYR A O 1
ATOM 1799 N N . PRO A 1 237 ? 20.476 -9.832 -15.686 1.00 92.62 237 PRO A N 1
ATOM 1800 C CA . PRO A 1 237 ? 19.899 -11.124 -16.066 1.00 92.62 237 PRO A CA 1
ATOM 1801 C C . PRO A 1 237 ? 19.060 -11.772 -14.950 1.00 92.62 237 PRO A C 1
ATOM 1803 O O . PRO A 1 237 ? 18.098 -12.487 -15.233 1.00 92.62 237 PRO A O 1
ATOM 1806 N N . GLU A 1 238 ? 19.367 -11.495 -13.683 1.00 93.81 238 GLU A N 1
ATOM 1807 C CA . GLU A 1 238 ? 18.648 -12.030 -12.524 1.00 93.81 238 GLU A CA 1
ATOM 1808 C C . GLU A 1 238 ? 17.224 -11.466 -12.401 1.00 93.81 238 GLU A C 1
ATOM 1810 O O . GLU A 1 238 ? 16.336 -12.149 -11.897 1.00 93.81 238 GLU A O 1
ATOM 1815 N N . ILE A 1 239 ? 16.984 -10.248 -12.897 1.00 94.38 239 ILE A N 1
ATOM 1816 C CA . ILE A 1 239 ? 15.652 -9.620 -12.928 1.00 94.38 239 ILE A CA 1
ATOM 1817 C C . ILE A 1 239 ? 14.761 -10.337 -13.937 1.00 94.38 239 ILE A C 1
ATOM 1819 O O . ILE A 1 239 ? 13.615 -10.670 -13.640 1.00 94.38 239 ILE A O 1
ATOM 1823 N N . TRP A 1 240 ? 15.316 -10.651 -15.110 1.00 94.50 240 TRP A N 1
ATOM 1824 C CA . TRP A 1 240 ? 14.633 -11.478 -16.100 1.00 94.50 240 TRP A CA 1
ATOM 1825 C C . TRP A 1 240 ? 14.323 -12.879 -15.558 1.00 94.50 240 TRP A C 1
ATOM 1827 O O . TRP A 1 240 ? 13.214 -13.379 -15.742 1.00 94.50 240 TRP A O 1
ATOM 1837 N N . ALA A 1 241 ? 15.277 -13.500 -14.858 1.00 93.56 241 ALA A N 1
ATOM 1838 C CA . ALA A 1 241 ? 15.069 -14.808 -14.242 1.00 93.56 241 ALA A CA 1
ATOM 1839 C C . ALA A 1 241 ? 13.973 -14.775 -13.161 1.00 93.56 241 ALA A C 1
ATOM 1841 O O . ALA A 1 241 ? 13.135 -15.670 -13.118 1.00 93.56 241 ALA A O 1
ATOM 1842 N N . ALA A 1 242 ? 13.943 -13.729 -12.328 1.00 93.81 242 ALA A N 1
ATOM 1843 C CA . ALA A 1 242 ? 12.939 -13.553 -11.278 1.00 93.81 242 ALA A CA 1
ATOM 1844 C C . ALA A 1 242 ? 11.516 -13.400 -11.833 1.00 93.81 242 ALA A C 1
ATOM 1846 O O . ALA A 1 242 ? 10.579 -13.959 -11.273 1.00 93.81 242 ALA A O 1
ATOM 1847 N N . ILE A 1 243 ? 11.358 -12.666 -12.938 1.00 91.06 243 ILE A N 1
ATOM 1848 C CA . ILE A 1 243 ? 10.044 -12.380 -13.528 1.00 91.06 243 ILE A CA 1
ATOM 1849 C C . ILE A 1 243 ? 9.554 -13.478 -14.491 1.00 91.06 243 ILE A C 1
ATOM 1851 O O . ILE A 1 243 ? 8.382 -13.508 -14.861 1.00 91.06 243 ILE A O 1
ATOM 1855 N N . SER A 1 244 ? 10.447 -14.384 -14.908 1.00 85.62 244 SER A N 1
ATOM 1856 C CA . SER A 1 244 ? 10.158 -15.499 -15.822 1.00 85.62 244 SER A CA 1
ATOM 1857 C C . SER A 1 244 ? 10.586 -16.853 -15.234 1.00 85.62 244 SER A C 1
ATOM 1859 O O . SER A 1 244 ? 11.386 -17.554 -15.865 1.00 85.62 244 SER A O 1
ATOM 1861 N N . PRO A 1 245 ? 10.060 -17.271 -14.065 1.00 63.19 245 PRO A N 1
ATOM 1862 C CA . PRO A 1 245 ? 10.565 -18.458 -13.370 1.00 63.19 245 PRO A CA 1
ATOM 1863 C C . PRO A 1 245 ? 10.408 -19.776 -14.160 1.00 63.19 245 PRO A C 1
ATOM 1865 O O . PRO A 1 245 ? 11.081 -20.748 -13.839 1.00 63.19 245 PRO A O 1
ATOM 1868 N N . ASN A 1 246 ? 9.625 -19.800 -15.252 1.00 52.50 246 ASN A N 1
ATOM 1869 C CA . ASN A 1 246 ? 9.404 -20.977 -16.108 1.00 52.50 246 ASN A CA 1
ATOM 1870 C C . ASN A 1 246 ? 10.061 -20.943 -17.505 1.00 52.50 246 ASN A C 1
ATOM 1872 O O . ASN A 1 246 ? 9.691 -21.736 -18.368 1.00 52.50 246 ASN A O 1
ATOM 1876 N N . ALA A 1 247 ? 11.078 -20.111 -17.766 1.00 46.78 247 ALA A N 1
ATOM 1877 C CA . ALA A 1 247 ? 11.800 -20.182 -19.052 1.00 46.78 247 ALA A CA 1
ATOM 1878 C C . ALA A 1 247 ? 12.585 -21.505 -19.270 1.00 46.78 247 ALA A C 1
ATOM 1880 O O . ALA A 1 247 ? 13.061 -21.749 -20.377 1.00 46.78 247 ALA A O 1
ATOM 1881 N N . ALA A 1 248 ? 12.692 -22.365 -18.246 1.00 38.00 248 ALA A N 1
ATOM 1882 C CA . ALA A 1 248 ? 13.320 -23.691 -18.310 1.00 38.00 248 ALA A CA 1
ATOM 1883 C C . ALA A 1 248 ? 12.349 -24.877 -18.101 1.00 38.00 248 ALA A C 1
ATOM 1885 O O . ALA A 1 248 ? 12.783 -26.024 -18.151 1.00 38.00 248 ALA A O 1
ATOM 1886 N N . ALA A 1 249 ? 11.047 -24.637 -17.904 1.00 34.72 249 ALA A N 1
ATOM 1887 C CA . ALA A 1 249 ? 10.041 -25.692 -17.768 1.00 34.72 249 ALA A CA 1
ATOM 1888 C C . ALA A 1 249 ? 8.947 -25.486 -18.819 1.00 34.72 249 ALA A C 1
ATOM 1890 O O . ALA A 1 249 ? 7.976 -24.754 -18.625 1.00 34.72 249 ALA A O 1
ATOM 1891 N N . GLY A 1 250 ? 9.151 -26.103 -19.981 1.00 34.50 250 GLY A N 1
ATOM 1892 C CA . GLY A 1 250 ? 8.128 -26.191 -21.009 1.00 34.50 250 GLY A CA 1
ATOM 1893 C C . GLY A 1 250 ? 6.962 -27.065 -20.547 1.00 34.50 250 GLY A C 1
ATOM 1894 O O . GLY A 1 250 ? 7.168 -28.191 -20.110 1.00 34.50 250 GLY A O 1
ATOM 1895 N N . GLY A 1 251 ? 5.745 -26.553 -20.738 1.00 32.19 251 GLY A N 1
ATOM 1896 C CA . GLY A 1 251 ? 4.523 -27.349 -20.839 1.00 32.19 251 GLY A CA 1
ATOM 1897 C C . GLY A 1 251 ? 3.819 -27.684 -19.522 1.00 32.19 251 GLY A C 1
ATOM 1898 O O . GLY A 1 251 ? 4.388 -28.289 -18.624 1.00 32.19 251 GLY A O 1
ATOM 1899 N N . GLY A 1 252 ? 2.521 -27.378 -19.475 1.00 29.23 252 GLY A N 1
ATOM 1900 C CA . GLY A 1 252 ? 1.587 -27.975 -18.518 1.00 29.23 252 GLY A CA 1
ATOM 1901 C C . GLY A 1 252 ? 1.014 -26.972 -17.529 1.00 29.23 252 GLY A C 1
ATOM 1902 O O . GLY A 1 252 ? 1.646 -26.616 -16.542 1.00 29.23 252 GLY A O 1
ATOM 1903 N N . GLY A 1 253 ? -0.207 -26.516 -17.803 1.00 40.72 253 GLY A N 1
ATOM 1904 C CA . GLY A 1 253 ? -0.957 -25.675 -16.886 1.00 40.72 253 GLY A CA 1
ATOM 1905 C C . GLY A 1 253 ? -1.224 -26.349 -15.541 1.00 40.72 253 GLY A C 1
ATOM 1906 O O . GLY A 1 253 ? -1.344 -27.567 -15.429 1.00 40.72 253 GLY A O 1
ATOM 1907 N N . SER A 1 254 ? -1.393 -25.519 -14.521 1.00 35.12 254 SER A N 1
ATOM 1908 C CA . SER A 1 254 ? -2.188 -25.839 -13.341 1.00 35.12 254 SER A CA 1
ATOM 1909 C C . SER A 1 254 ? -2.785 -24.542 -12.820 1.00 35.12 254 SER A C 1
ATOM 1911 O O . SER A 1 254 ? -2.169 -23.781 -12.083 1.00 35.12 254 SER A O 1
ATOM 1913 N N . THR A 1 255 ? -4.007 -24.272 -13.271 1.00 41.97 255 THR A N 1
ATOM 1914 C CA . THR A 1 255 ? -4.941 -23.366 -12.613 1.00 41.97 255 THR A CA 1
ATOM 1915 C C . THR A 1 255 ? -5.296 -23.960 -11.252 1.00 41.97 255 THR A C 1
ATOM 1917 O O . THR A 1 255 ? -6.191 -24.800 -11.158 1.00 41.97 255 THR A O 1
ATOM 1920 N N . ALA A 1 256 ? -4.598 -23.539 -10.200 1.00 36.69 256 ALA A N 1
ATOM 1921 C CA . ALA A 1 256 ? -5.115 -23.671 -8.846 1.00 36.69 256 ALA A CA 1
ATOM 1922 C C . ALA A 1 256 ? -6.294 -22.695 -8.711 1.00 36.69 256 ALA A C 1
ATOM 1924 O O . ALA A 1 256 ? -6.150 -21.485 -8.893 1.00 36.69 256 ALA A O 1
ATOM 1925 N N . GLY A 1 257 ? -7.489 -23.250 -8.521 1.00 35.94 257 GLY A N 1
ATOM 1926 C CA . GLY A 1 257 ? -8.737 -22.504 -8.466 1.00 35.94 257 GLY A CA 1
ATOM 1927 C C . GLY A 1 257 ? -8.816 -21.628 -7.223 1.00 35.94 257 GLY A C 1
ATOM 1928 O O . GLY A 1 257 ? -9.156 -22.107 -6.149 1.00 35.94 257 GLY A O 1
ATOM 1929 N N . TYR A 1 258 ? -8.589 -20.333 -7.401 1.00 38.12 258 TYR A N 1
ATOM 1930 C CA . TYR A 1 258 ? -9.151 -19.320 -6.519 1.00 38.12 258 TYR A CA 1
ATOM 1931 C C . TYR A 1 258 ? -10.568 -19.025 -6.999 1.00 38.12 258 TYR A C 1
ATOM 1933 O O . TYR A 1 258 ? -10.808 -18.870 -8.203 1.00 38.12 258 TYR A O 1
ATOM 1941 N N . ALA A 1 259 ? -11.527 -18.987 -6.075 1.00 36.31 259 ALA A N 1
ATOM 1942 C CA . ALA A 1 259 ? -12.889 -18.595 -6.387 1.00 36.31 259 ALA A CA 1
ATOM 1943 C C . ALA A 1 259 ? -12.868 -17.152 -6.910 1.00 36.31 259 ALA A C 1
ATOM 1945 O O . ALA A 1 259 ? -12.846 -16.201 -6.136 1.00 36.31 259 ALA A O 1
ATOM 1946 N N . LYS A 1 260 ? -12.847 -16.992 -8.242 1.00 43.00 260 LYS A N 1
ATOM 1947 C CA . LYS A 1 260 ? -13.124 -15.722 -8.912 1.00 43.00 260 LYS A CA 1
ATOM 1948 C C . LYS A 1 260 ? -14.408 -15.187 -8.293 1.00 43.00 260 LYS A C 1
ATOM 1950 O O . LYS A 1 260 ? -15.470 -15.778 -8.504 1.00 43.00 260 LYS A O 1
ATOM 1955 N N . VAL A 1 261 ? -14.320 -14.074 -7.572 1.00 51.59 261 VAL A N 1
ATOM 1956 C CA . VAL A 1 261 ? -15.488 -13.234 -7.324 1.00 51.59 261 VAL A CA 1
ATOM 1957 C C . VAL A 1 261 ? -16.045 -12.930 -8.712 1.00 51.59 261 VAL A C 1
ATOM 1959 O O . VAL A 1 261 ? -15.395 -12.279 -9.533 1.00 51.59 261 VAL A O 1
ATOM 1962 N N . LYS A 1 262 ? -17.174 -13.553 -9.060 1.00 54.50 262 LYS A N 1
ATOM 1963 C CA . LYS A 1 262 ? -17.781 -13.376 -10.378 1.00 54.50 262 LYS A CA 1
ATOM 1964 C C . LYS A 1 262 ? -18.283 -11.941 -10.428 1.00 54.50 262 LYS A C 1
ATOM 1966 O O . LYS A 1 262 ? -19.332 -11.661 -9.865 1.00 54.50 262 LYS A O 1
ATOM 1971 N N . VAL A 1 263 ? -17.540 -11.066 -11.105 1.00 70.88 263 VAL A N 1
ATOM 1972 C CA . VAL A 1 263 ? -18.002 -9.714 -11.428 1.00 70.88 263 VAL A CA 1
ATOM 1973 C C . VAL A 1 263 ? -19.306 -9.856 -12.207 1.00 70.88 263 VAL A C 1
ATOM 1975 O O . VAL A 1 263 ? -19.340 -10.393 -13.320 1.00 70.88 263 VAL A O 1
ATOM 1978 N N . GLY A 1 264 ? -20.404 -9.449 -11.584 1.00 76.44 264 GLY A N 1
ATOM 1979 C CA . GLY A 1 264 ? -21.725 -9.458 -12.173 1.00 76.44 264 GLY A CA 1
ATOM 1980 C C . GLY A 1 264 ? -21.753 -8.560 -13.403 1.00 76.44 264 GLY A C 1
ATOM 1981 O O . GLY A 1 264 ? -21.084 -7.532 -13.479 1.00 76.44 264 GLY A O 1
ATOM 1982 N N . ARG A 1 265 ? -22.572 -8.907 -14.403 1.00 82.31 265 ARG A N 1
ATOM 1983 C CA . ARG A 1 265 ? -22.677 -8.123 -15.652 1.00 82.31 265 ARG A CA 1
ATOM 1984 C C . ARG A 1 265 ? -22.988 -6.638 -15.424 1.00 82.31 265 ARG A C 1
ATOM 1986 O O . ARG A 1 265 ? -22.673 -5.819 -16.287 1.00 82.31 265 ARG A O 1
ATOM 1993 N N . ASN A 1 266 ? -23.626 -6.296 -14.307 1.00 83.75 266 ASN A N 1
ATOM 1994 C CA . ASN A 1 266 ? -23.984 -4.926 -13.956 1.00 83.75 266 ASN A CA 1
ATOM 1995 C C . ASN A 1 266 ? -23.024 -4.256 -12.959 1.00 83.75 266 ASN A C 1
ATOM 1997 O O . ASN A 1 266 ? -23.208 -3.063 -12.723 1.00 83.75 266 ASN A O 1
ATOM 2001 N N . ASP A 1 267 ? -22.030 -4.973 -12.436 1.00 80.75 267 ASP A N 1
ATOM 2002 C CA . ASP A 1 267 ? -21.057 -4.444 -11.477 1.00 80.75 267 ASP A CA 1
ATOM 2003 C C . ASP A 1 267 ? -20.061 -3.512 -12.180 1.00 80.75 267 ASP A C 1
ATOM 2005 O O . ASP A 1 267 ? -19.883 -3.615 -13.405 1.00 80.75 267 ASP A O 1
ATOM 2009 N N . PRO A 1 268 ? -19.407 -2.594 -11.447 1.00 80.25 268 PRO A N 1
ATOM 2010 C CA . PRO A 1 268 ? -18.294 -1.818 -11.978 1.00 80.25 268 PRO A CA 1
ATOM 2011 C C . PRO A 1 268 ? -17.235 -2.727 -12.612 1.00 80.25 268 PRO A C 1
ATOM 2013 O O . PRO A 1 268 ? -16.865 -3.766 -12.066 1.00 80.25 268 PRO A O 1
ATOM 2016 N N . CYS A 1 269 ? -16.761 -2.361 -13.802 1.00 80.00 269 CYS A N 1
ATOM 2017 C CA . CYS A 1 269 ? -15.708 -3.107 -14.477 1.00 80.00 269 CYS A CA 1
ATOM 2018 C C . CYS A 1 269 ? -14.419 -3.053 -13.656 1.00 80.00 269 CYS A C 1
ATOM 2020 O O . CYS A 1 269 ? -13.908 -1.967 -13.391 1.00 80.00 269 CYS A O 1
ATOM 2022 N N . SER A 1 270 ? -13.824 -4.217 -13.395 1.00 76.94 270 SER A N 1
ATOM 2023 C CA . SER A 1 270 ? -12.516 -4.356 -12.733 1.00 76.94 270 SER A CA 1
ATOM 2024 C C . SER A 1 270 ? -11.346 -3.734 -13.512 1.00 76.94 270 SER A C 1
ATOM 2026 O O . SER A 1 270 ? -10.218 -3.710 -13.047 1.00 76.94 270 SER A O 1
ATOM 2028 N N . CYS A 1 271 ? -11.603 -3.221 -14.713 1.00 77.62 271 CYS A N 1
ATOM 2029 C CA . CYS A 1 271 ? -10.647 -2.529 -15.564 1.00 77.62 271 CYS A CA 1
ATOM 2030 C C . CYS A 1 271 ? -10.487 -1.029 -15.251 1.00 77.62 271 CYS A C 1
ATOM 2032 O O . CYS A 1 271 ? -9.770 -0.345 -15.979 1.00 77.62 271 CYS A O 1
ATOM 2034 N N . GLY A 1 272 ? -11.207 -0.499 -14.253 1.00 61.75 272 GLY A N 1
ATOM 2035 C CA . GLY A 1 272 ? -11.131 0.916 -13.862 1.00 61.75 272 GLY A CA 1
ATOM 2036 C C . GLY A 1 272 ? -11.820 1.883 -14.831 1.00 61.75 272 GLY A C 1
ATOM 2037 O O . GLY A 1 272 ? -11.656 3.090 -14.733 1.00 61.75 272 GLY A O 1
ATOM 2038 N N . SER A 1 273 ? -12.619 1.384 -15.780 1.00 75.50 273 SER A N 1
ATOM 2039 C CA . SER A 1 273 ? -13.275 2.229 -16.792 1.00 75.50 273 SER A CA 1
ATOM 2040 C C . SER A 1 273 ? -14.515 2.982 -16.292 1.00 75.50 273 SER A C 1
ATOM 2042 O O . SER A 1 273 ? -15.179 3.637 -17.096 1.00 75.50 273 SER A O 1
ATOM 2044 N N . ASN A 1 274 ? -14.894 2.816 -15.016 1.00 74.50 274 ASN A N 1
ATOM 2045 C CA . ASN A 1 274 ? -16.160 3.267 -14.413 1.00 74.50 274 ASN A CA 1
ATOM 2046 C C . ASN A 1 274 ? -17.438 2.830 -15.163 1.00 74.50 274 ASN A C 1
ATOM 2048 O O . ASN A 1 274 ? -18.547 3.262 -14.851 1.00 74.50 274 ASN A O 1
ATOM 2052 N N . LYS A 1 275 ? -17.317 1.931 -16.147 1.00 82.56 275 LYS A N 1
ATOM 2053 C CA . LYS A 1 275 ? -18.440 1.342 -16.883 1.00 82.56 275 LYS A CA 1
ATOM 2054 C C . LYS A 1 275 ? -18.862 0.041 -16.218 1.00 82.56 275 LYS A C 1
ATOM 2056 O O . LYS A 1 275 ? -18.040 -0.663 -15.636 1.00 82.56 275 LYS A O 1
ATOM 2061 N N . LYS A 1 276 ? -20.134 -0.334 -16.382 1.00 85.88 276 LYS A N 1
ATOM 2062 C CA . LYS A 1 276 ? -20.605 -1.678 -16.012 1.00 85.88 276 LYS A CA 1
ATOM 2063 C C . LYS A 1 2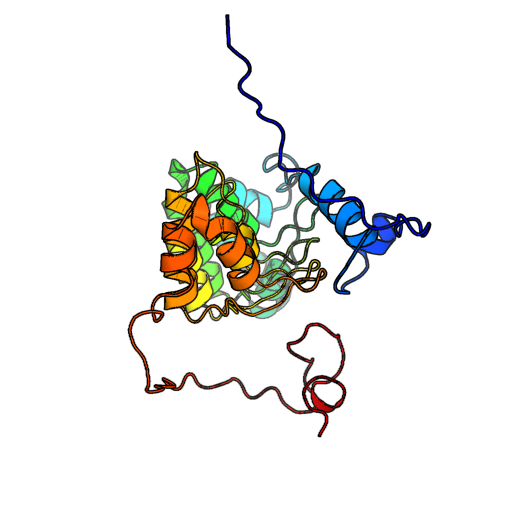76 ? -19.825 -2.731 -16.797 1.00 85.88 276 LYS A C 1
ATOM 2065 O O . LYS A 1 276 ? -19.588 -2.538 -17.993 1.00 85.88 276 LYS A O 1
ATOM 2070 N N . PHE A 1 277 ? -19.501 -3.857 -16.165 1.00 88.25 277 PHE A N 1
ATOM 2071 C CA . PHE A 1 277 ? -18.720 -4.946 -16.754 1.00 88.25 277 PHE A CA 1
ATOM 2072 C C . PHE A 1 277 ? -19.227 -5.334 -18.153 1.00 88.25 277 PHE A C 1
ATOM 2074 O O . PHE A 1 277 ? -18.445 -5.355 -19.101 1.00 88.25 277 PHE A O 1
ATOM 2081 N N . LYS A 1 278 ? -20.547 -5.490 -18.345 1.00 85.62 278 LYS A N 1
ATOM 2082 C CA . LYS A 1 278 ? -21.165 -5.821 -19.650 1.00 85.62 278 LYS A CA 1
ATOM 2083 C C . LYS A 1 278 ? -20.919 -4.816 -20.784 1.00 85.62 278 LYS A C 1
ATOM 2085 O O . LYS A 1 278 ? -21.080 -5.166 -21.945 1.00 85.62 278 LYS A O 1
ATOM 2090 N N . VAL A 1 279 ? -20.600 -3.563 -20.463 1.00 86.94 279 VAL A N 1
ATOM 2091 C CA . VAL A 1 279 ? -20.382 -2.475 -21.438 1.00 86.94 279 VAL A CA 1
ATOM 2092 C C . VAL A 1 279 ? -18.884 -2.222 -21.656 1.00 86.94 279 VAL A C 1
ATOM 2094 O O . VAL A 1 279 ? -18.508 -1.389 -22.478 1.00 86.94 279 VAL A O 1
ATOM 2097 N N . CYS A 1 280 ? -18.018 -2.936 -20.937 1.00 87.25 280 CYS A N 1
ATOM 2098 C CA . CYS A 1 280 ? -16.571 -2.853 -21.068 1.00 87.25 280 CYS A CA 1
ATOM 2099 C C . CYS A 1 280 ? -15.982 -4.245 -21.335 1.00 87.25 280 CYS A C 1
ATOM 2101 O O . CYS A 1 280 ? -16.199 -4.781 -22.418 1.00 87.25 280 CYS A O 1
ATOM 2103 N N . CYS A 1 281 ? -15.284 -4.845 -20.370 1.00 78.94 281 CYS A N 1
ATOM 2104 C CA . CYS A 1 281 ? -14.611 -6.137 -20.533 1.00 78.94 281 CYS A CA 1
ATOM 2105 C C . CYS A 1 281 ? -15.550 -7.349 -20.688 1.00 78.94 281 CYS A C 1
ATOM 2107 O O . CYS A 1 281 ? -15.074 -8.439 -20.974 1.00 78.94 281 CYS A O 1
ATOM 2109 N N . GLY A 1 282 ? -16.862 -7.181 -20.491 1.00 78.88 282 GLY A N 1
ATOM 2110 C CA . GLY A 1 282 ? -17.892 -8.215 -20.638 1.00 78.88 282 GLY A CA 1
ATOM 2111 C C . GLY A 1 282 ? -18.757 -8.089 -21.898 1.00 78.88 282 GLY A C 1
ATOM 2112 O O . GLY A 1 282 ? -19.870 -8.632 -21.910 1.00 78.88 282 GLY A O 1
ATOM 2113 N N . LYS A 1 283 ? -18.303 -7.337 -22.913 1.00 75.44 283 LYS A N 1
ATOM 2114 C CA . LYS A 1 283 ? -18.902 -7.364 -24.259 1.00 75.44 283 LYS A CA 1
ATOM 2115 C C . LYS A 1 283 ? -18.653 -8.739 -24.913 1.00 75.44 283 LYS A C 1
ATOM 2117 O O . LYS A 1 283 ? -17.620 -9.335 -24.613 1.00 75.44 283 LYS A O 1
ATOM 2122 N N . PRO A 1 284 ? -19.595 -9.259 -25.725 1.00 62.12 284 PRO A N 1
ATOM 2123 C CA . PRO A 1 284 ? -19.353 -10.457 -26.528 1.00 62.12 284 PRO A CA 1
ATOM 2124 C C . PRO A 1 284 ? -18.209 -10.252 -27.526 1.00 62.12 284 PRO A C 1
ATOM 2126 O O . PRO A 1 284 ? -17.992 -9.087 -27.940 1.00 62.12 284 PRO A O 1
#

Nearest PDB structures (foldseek):
  8fre-assembly2_B  TM=6.441E-01  e=2.602E-05  synthetic construct
  3hra-assembly1_A  TM=6.273E-01  e=3.317E-05  Enterococcus faecalis
  9bor-assembly1_A  TM=5.207E-01  e=1.126E-02  Homo sapiens
  8ffn-assembly1_D  TM=3.861E-01  e=2.222E-02  Oryctolagus cuniculus
  3t8k-assembly1_B  TM=4.946E-01  e=1.051E-01  Leptotrichia buccalis C-1013-b

Sequence (284 aa):
MAANLEGPAPTFPDGAISDSGSRSIDDLKSSSDILSGADSQALRTFCTAEYCDFQTDLNDPYGSALRQASLDALKRRVQERSDNLGGIDLAAKELTDQRWGSTNIPIYNVLLSATVMFPHMRPQLLAIAKYLIADLKIPVDGTDLSGTSTLMYSISTKPYLDLEFAQMMVDAGADINLRNRYGCTAAHDAVMVRPDTKMKAITALKWFVEHGGNVEIKDGDGMSPKFIASRLRGSYPEIWAAISPNAAAGGGGSTAGYAKVKVGRNDPCSCGSNKKFKVCCGKP

Organism: NCBI:txid386627

Secondary structure (DSSP, 8-state):
------PPPPPPP-------PPPPHHHHHH--SPP-HHHHHHHHHHHHH----TTTT--SHHHHHHHTT-HHHHHHHHHHHHHHHTSHHHHHHHHHT--BTTTTB-HHHHHHHHHHH-GGGHHHHHHHHHHHHHTS---S--B-TT--BHHHHHT-SSS---HHHHHHHHHTT--TT---TTS--HHHHHTS--GGGHHHHHHHHHHHHHTT--TT---TTS--HHHHHHHTTTT-HHHHHHH-TTTT--S-------------TTSBPTTSSSSBGGGTTT--